Protein AF-0000000065870510 (afdb_homodimer)

pLDDT: mean 97.38, std 1.99, range [88.94, 98.94]

Structure (mmCIF, N/CA/C/O backbone):
data_AF-0000000065870510-model_v1
#
loop_
_entity.id
_entity.type
_entity.pdbx_description
1 polymer 'D-aminoacyl-tRNA deacylase'
#
loop_
_atom_site.group_PDB
_atom_site.id
_atom_site.type_symbol
_atom_site.label_atom_id
_atom_site.label_alt_id
_atom_site.label_comp_id
_atom_site.label_asym_id
_atom_site.label_entity_id
_atom_site.label_seq_id
_atom_site.pdbx_PDB_ins_code
_atom_site.Cartn_x
_atom_site.Cartn_y
_atom_site.Cartn_z
_atom_site.occupancy
_atom_site.B_iso_or_equiv
_atom_site.auth_seq_id
_atom_site.auth_comp_id
_atom_site.auth_asym_id
_atom_site.auth_atom_id
_atom_site.pdbx_PDB_model_num
ATOM 1 N N . MET A 1 1 ? 7.91 -12.031 6.527 1 98.25 1 MET A N 1
ATOM 2 C CA . MET A 1 1 ? 7.598 -11.508 5.199 1 98.25 1 MET A CA 1
ATOM 3 C C . MET A 1 1 ? 6.297 -10.711 5.223 1 98.25 1 MET A C 1
ATOM 5 O O . MET A 1 1 ? 5.344 -11.086 5.906 1 98.25 1 MET A O 1
ATOM 9 N N . LYS A 1 2 ? 6.328 -9.492 4.598 1 98.5 2 LYS A N 1
ATOM 10 C CA . LYS A 1 2 ? 5.145 -8.641 4.555 1 98.5 2 LYS A CA 1
ATOM 11 C C . LYS A 1 2 ? 4.742 -8.328 3.115 1 98.5 2 LYS A C 1
ATOM 13 O O . LYS A 1 2 ? 5.598 -8.273 2.227 1 98.5 2 LYS A O 1
ATOM 18 N N . ALA A 1 3 ? 3.467 -8.125 2.93 1 98.81 3 ALA A N 1
ATOM 19 C CA . ALA A 1 3 ? 2.994 -7.715 1.61 1 98.81 3 ALA A CA 1
ATOM 20 C C . ALA A 1 3 ? 1.835 -6.727 1.726 1 98.81 3 ALA A C 1
ATOM 22 O O . ALA A 1 3 ? 1.06 -6.781 2.684 1 98.81 3 ALA A O 1
ATOM 23 N N . VAL A 1 4 ? 1.831 -5.805 0.916 1 98.88 4 VAL A N 1
ATOM 24 C CA . VAL A 1 4 ? 0.666 -4.977 0.627 1 98.88 4 VAL A CA 1
ATOM 25 C C . VAL A 1 4 ? -0.009 -5.461 -0.654 1 98.88 4 VAL A C 1
ATOM 27 O O . VAL A 1 4 ? 0.583 -5.398 -1.735 1 98.88 4 VAL A O 1
ATOM 30 N N . LEU A 1 5 ? -1.17 -5.992 -0.542 1 98.88 5 LEU A N 1
ATOM 31 C CA . LEU A 1 5 ? -1.953 -6.441 -1.688 1 98.88 5 LEU A CA 1
ATOM 32 C C . LEU A 1 5 ? -3.076 -5.457 -1.999 1 98.88 5 LEU A C 1
ATOM 34 O O . LEU A 1 5 ? -3.941 -5.211 -1.155 1 98.88 5 LEU A O 1
ATOM 38 N N . THR A 1 6 ? -3.051 -4.926 -3.188 1 98.69 6 THR A N 1
ATOM 39 C CA . THR A 1 6 ? -4.02 -3.908 -3.576 1 98.69 6 THR A CA 1
ATOM 40 C C . THR A 1 6 ? -4.793 -4.344 -4.816 1 98.69 6 THR A C 1
ATOM 42 O O . THR A 1 6 ? -4.195 -4.754 -5.816 1 98.69 6 THR A O 1
ATOM 45 N N . ARG A 1 7 ? -6.07 -4.309 -4.754 1 98.19 7 ARG A N 1
ATOM 46 C CA . ARG A 1 7 ? -6.906 -4.555 -5.926 1 98.19 7 ARG A CA 1
ATOM 47 C C . ARG A 1 7 ? -6.781 -3.42 -6.938 1 98.19 7 ARG A C 1
ATOM 49 O O . ARG A 1 7 ? -7.004 -2.256 -6.602 1 98.19 7 ARG A O 1
ATOM 56 N N . VAL A 1 8 ? -6.492 -3.793 -8.203 1 98.56 8 VAL A N 1
ATOM 57 C CA . VAL A 1 8 ? -6.258 -2.764 -9.211 1 98.56 8 VAL A CA 1
ATOM 58 C C . VAL A 1 8 ? -7.031 -3.102 -10.484 1 98.56 8 VAL A C 1
ATOM 60 O O . VAL A 1 8 ? -7.305 -4.273 -10.758 1 98.56 8 VAL A O 1
ATOM 63 N N . SER A 1 9 ? -7.383 -2.088 -11.203 1 98.12 9 SER A N 1
ATOM 64 C CA . SER A 1 9 ? -7.875 -2.297 -12.562 1 98.12 9 SER A CA 1
ATOM 65 C C . SER A 1 9 ? -6.734 -2.258 -13.578 1 98.12 9 SER A C 1
ATOM 67 O O . SER A 1 9 ? -6.863 -2.785 -14.68 1 98.12 9 SER A O 1
ATOM 69 N N . SER A 1 10 ? -5.707 -1.618 -13.227 1 98.69 10 SER A N 1
ATOM 70 C CA . SER A 1 10 ? -4.48 -1.598 -14.016 1 98.69 10 SER A CA 1
ATOM 71 C C . SER A 1 10 ? -3.275 -1.23 -13.156 1 98.69 10 SER A C 1
ATOM 73 O O . SER A 1 10 ? -3.416 -0.555 -12.141 1 98.69 10 SER A O 1
ATOM 75 N N . ALA A 1 11 ? -2.119 -1.688 -13.531 1 98.75 11 ALA A N 1
ATOM 76 C CA . ALA A 1 11 ? -0.847 -1.359 -12.891 1 98.75 11 ALA A CA 1
ATOM 77 C C . ALA A 1 11 ? 0.322 -1.589 -13.844 1 98.75 11 ALA A C 1
ATOM 79 O O . ALA A 1 11 ? 0.246 -2.438 -14.734 1 98.75 11 ALA A O 1
ATOM 80 N N . SER A 1 12 ? 1.348 -0.805 -13.68 1 98.81 12 SER A N 1
ATOM 81 C CA . SER A 1 12 ? 2.527 -0.965 -14.523 1 98.81 12 SER A CA 1
ATOM 82 C C . SER A 1 12 ? 3.793 -0.525 -13.789 1 98.81 12 SER A C 1
ATOM 84 O O . SER A 1 12 ? 3.73 0.279 -12.859 1 98.81 12 SER A O 1
ATOM 86 N N . VAL A 1 13 ? 4.871 -1.099 -14.172 1 98.75 13 VAL A N 1
ATOM 87 C CA . VAL A 1 13 ? 6.195 -0.739 -13.672 1 98.75 13 VAL A CA 1
ATOM 88 C C . VAL A 1 13 ? 7.051 -0.203 -14.82 1 98.75 13 VAL A C 1
ATOM 90 O O . VAL A 1 13 ? 7.168 -0.842 -15.867 1 98.75 13 VAL A O 1
ATOM 93 N N . THR A 1 14 ? 7.602 0.932 -14.602 1 98.62 14 THR A N 1
ATOM 94 C CA . THR A 1 14 ? 8.5 1.556 -15.57 1 98.62 14 THR A CA 1
ATOM 95 C C . THR A 1 14 ? 9.898 1.702 -14.992 1 98.62 14 THR A C 1
ATOM 97 O O . THR A 1 14 ? 10.062 2.166 -13.859 1 98.62 14 THR A O 1
ATOM 100 N N . VAL A 1 15 ? 10.891 1.248 -15.672 1 97.44 15 VAL A N 1
ATOM 101 C CA . VAL A 1 15 ? 12.305 1.453 -15.359 1 97.44 15 VAL A CA 1
ATOM 102 C C . VAL A 1 15 ? 12.953 2.303 -16.453 1 97.44 15 VAL A C 1
ATOM 104 O O . VAL A 1 15 ? 12.992 1.905 -17.609 1 97.44 15 VAL A O 1
ATOM 107 N N . GLY A 1 16 ? 13.492 3.449 -15.961 1 94.75 16 GLY A N 1
ATOM 108 C CA . GLY A 1 16 ? 13.875 4.391 -17 1 94.75 16 GLY A CA 1
ATOM 109 C C . GLY A 1 16 ? 12.719 4.824 -17.875 1 94.75 16 GLY A C 1
ATOM 110 O O . GLY A 1 16 ? 11.742 5.398 -17.391 1 94.75 16 GLY A O 1
ATOM 111 N N . ASP A 1 17 ? 12.719 4.496 -19.188 1 93.88 17 ASP A N 1
ATOM 112 C CA . ASP A 1 17 ? 11.633 4.855 -20.078 1 93.88 17 ASP A CA 1
ATOM 113 C C . ASP A 1 17 ? 10.953 3.611 -20.641 1 93.88 17 ASP A C 1
ATOM 115 O O . ASP A 1 17 ? 10.203 3.695 -21.625 1 93.88 17 ASP A O 1
ATOM 119 N N . GLU A 1 18 ? 11.141 2.564 -19.938 1 97.38 18 GLU A N 1
ATOM 120 C CA . GLU A 1 18 ? 10.609 1.302 -20.438 1 97.38 18 GLU A CA 1
ATOM 121 C C . GLU A 1 18 ? 9.633 0.679 -19.453 1 97.38 18 GLU A C 1
ATOM 123 O O . GLU A 1 18 ? 9.945 0.548 -18.266 1 97.38 18 GLU A O 1
ATOM 128 N N . VAL A 1 19 ? 8.484 0.39 -19.969 1 98.12 19 VAL A N 1
ATOM 129 C CA . VAL A 1 19 ? 7.566 -0.412 -19.172 1 98.12 19 VAL A CA 1
ATOM 130 C C . VAL A 1 19 ? 8.055 -1.858 -19.125 1 98.12 19 VAL A C 1
ATOM 132 O O . VAL A 1 19 ? 8.125 -2.535 -20.141 1 98.12 19 VAL A O 1
ATOM 135 N N . VAL A 1 20 ? 8.367 -2.385 -17.938 1 98.31 20 VAL A N 1
ATOM 136 C CA . VAL A 1 20 ? 8.961 -3.711 -17.828 1 98.31 20 VAL A CA 1
ATOM 137 C C . VAL A 1 20 ? 7.914 -4.719 -17.375 1 98.31 20 VAL A C 1
ATOM 139 O O . VAL A 1 20 ? 8.125 -5.93 -17.469 1 98.31 20 VAL A O 1
ATOM 142 N N . GLY A 1 21 ? 6.82 -4.289 -16.891 1 98.44 21 GLY A N 1
ATOM 143 C CA . GLY A 1 21 ? 5.691 -5.102 -16.469 1 98.44 21 GLY A CA 1
ATOM 144 C C . GLY A 1 21 ? 4.398 -4.316 -16.359 1 98.44 21 GLY A C 1
ATOM 145 O O . GLY A 1 21 ? 4.406 -3.148 -15.969 1 98.44 21 GLY A O 1
ATOM 146 N N . SER A 1 22 ? 3.326 -4.914 -16.859 1 98.69 22 SER A N 1
ATOM 147 C CA . SER A 1 22 ? 2.039 -4.234 -16.781 1 98.69 22 SER A CA 1
ATOM 148 C C . SER A 1 22 ? 0.884 -5.227 -16.781 1 98.69 22 SER A C 1
ATOM 150 O O . SER A 1 22 ? 0.994 -6.309 -17.375 1 98.69 22 SER A O 1
ATOM 152 N N . ILE A 1 23 ? -0.103 -4.914 -16.078 1 98.62 23 ILE A N 1
ATOM 153 C CA . ILE A 1 23 ? -1.362 -5.645 -16.125 1 98.62 23 ILE A CA 1
ATOM 154 C C . ILE A 1 23 ? -2.516 -4.676 -16.375 1 98.62 23 ILE A C 1
ATOM 156 O O . ILE A 1 23 ? -2.5 -3.547 -15.875 1 98.62 23 ILE A O 1
ATOM 160 N N . ASP A 1 24 ? -3.391 -5.02 -17.234 1 97.56 24 ASP A N 1
ATOM 161 C CA . ASP A 1 24 ? -4.641 -4.34 -17.562 1 97.56 24 ASP A CA 1
ATOM 162 C C . ASP A 1 24 ? -5.832 -5.285 -17.422 1 97.56 24 ASP A C 1
ATOM 164 O O . ASP A 1 24 ? -5.977 -6.227 -18.203 1 97.56 24 ASP A O 1
ATOM 168 N N . CYS A 1 25 ? -6.617 -5.098 -16.422 1 95.81 25 CYS A N 1
ATOM 169 C CA . CYS A 1 25 ? -7.625 -6.078 -16.031 1 95.81 25 CYS A CA 1
ATOM 170 C C . CYS A 1 25 ? -8.883 -5.391 -15.516 1 95.81 25 CYS A C 1
ATOM 172 O O . CYS A 1 25 ? -9.336 -5.68 -14.406 1 95.81 25 CYS A O 1
ATOM 174 N N . PRO A 1 26 ? -9.531 -4.551 -16.328 1 91.5 26 PRO A N 1
ATOM 175 C CA . PRO A 1 26 ? -10.688 -3.791 -15.852 1 91.5 26 PRO A CA 1
ATOM 176 C C . PRO A 1 26 ? -11.883 -4.684 -15.516 1 91.5 26 PRO A C 1
ATOM 178 O O . PRO A 1 26 ? -12.719 -4.312 -14.688 1 91.5 26 PRO A O 1
ATOM 181 N N . GLU A 1 27 ? -11.984 -5.867 -16.094 1 89.25 27 GLU A N 1
ATOM 182 C CA . GLU A 1 27 ? -13.133 -6.738 -15.891 1 89.25 27 GLU A CA 1
ATOM 183 C C . GLU A 1 27 ? -12.969 -7.605 -14.648 1 89.25 27 GLU A C 1
ATOM 185 O O . GLU A 1 27 ? -13.852 -7.66 -13.797 1 89.25 27 GLU A O 1
ATOM 190 N N . THR A 1 28 ? -11.867 -8.25 -14.523 1 90.06 28 THR A N 1
ATOM 191 C CA . THR A 1 28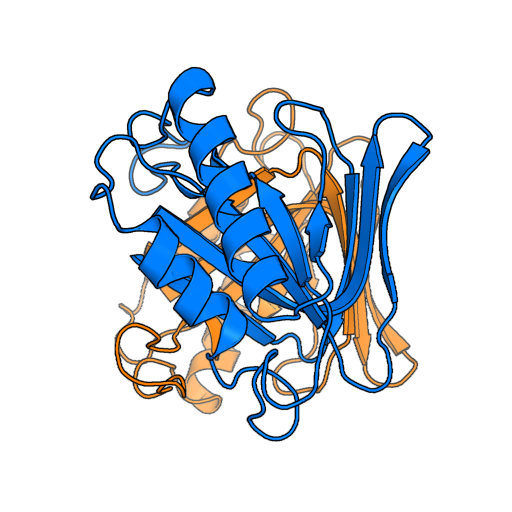 ? -11.617 -9.188 -13.43 1 90.06 28 THR A CA 1
ATOM 192 C C . THR A 1 28 ? -11.008 -8.477 -12.227 1 90.06 28 THR A C 1
ATOM 194 O O . THR A 1 28 ? -11.141 -8.938 -11.094 1 90.06 28 THR A O 1
ATOM 197 N N . GLY A 1 29 ? -10.375 -7.371 -12.523 1 95.69 29 GLY A N 1
ATOM 198 C CA . GLY A 1 29 ? -9.445 -6.844 -11.539 1 95.69 29 GLY A CA 1
ATOM 199 C C . GLY A 1 29 ? -8.133 -7.609 -11.484 1 95.69 29 GLY A C 1
ATOM 200 O O . GLY A 1 29 ? -7.996 -8.656 -12.117 1 95.69 29 GLY A O 1
ATOM 201 N N . GLY A 1 30 ? -7.176 -7.125 -10.859 1 98.25 30 GLY A N 1
ATOM 202 C CA . GLY A 1 30 ? -5.883 -7.73 -10.578 1 98.25 30 GLY A CA 1
ATOM 203 C C . GLY A 1 30 ? -5.281 -7.285 -9.258 1 98.25 30 GLY A C 1
ATOM 204 O O . GLY A 1 30 ? -5.938 -6.586 -8.484 1 98.25 30 GLY A O 1
ATOM 205 N N . LEU A 1 31 ? -4.156 -7.852 -9 1 98.81 31 LEU A N 1
ATOM 206 C CA . LEU A 1 31 ? -3.508 -7.473 -7.746 1 98.81 31 LEU A CA 1
ATOM 207 C C . LEU A 1 31 ? -2.137 -6.859 -8.008 1 98.81 31 LEU A C 1
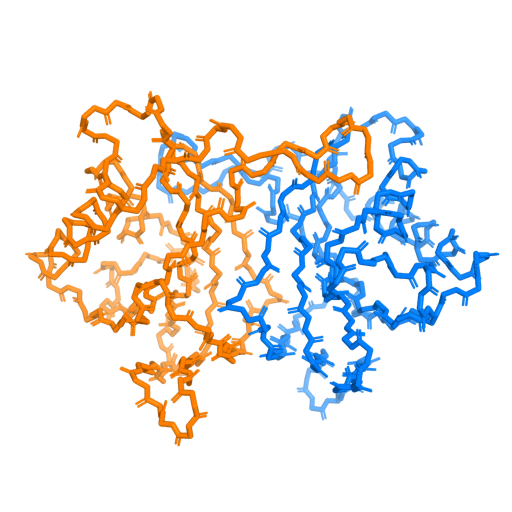ATOM 209 O O . LEU A 1 31 ? -1.358 -7.387 -8.812 1 98.81 31 LEU A O 1
ATOM 213 N N . LEU A 1 32 ? -1.944 -5.719 -7.527 1 98.88 32 LEU A N 1
ATOM 214 C CA . LEU A 1 32 ? -0.584 -5.246 -7.297 1 98.88 32 LEU A CA 1
ATOM 215 C C . LEU A 1 32 ? -0.06 -5.738 -5.949 1 98.88 32 LEU A C 1
ATOM 217 O O . LEU A 1 32 ? -0.62 -5.406 -4.902 1 98.88 32 LEU A O 1
ATOM 221 N N . ALA A 1 33 ? 0.946 -6.562 -5.973 1 98.94 33 ALA A N 1
ATOM 222 C CA . ALA A 1 33 ? 1.532 -7.141 -4.766 1 98.94 33 ALA A CA 1
ATOM 223 C C . ALA A 1 33 ? 2.92 -6.562 -4.5 1 98.94 33 ALA A C 1
ATOM 225 O O . ALA A 1 33 ? 3.879 -6.883 -5.211 1 98.94 33 ALA A O 1
ATOM 226 N N . LEU A 1 34 ? 3.031 -5.688 -3.568 1 98.81 34 LEU A N 1
ATOM 227 C CA . LEU A 1 34 ? 4.316 -5.27 -3.023 1 98.81 34 LEU A CA 1
ATOM 228 C C . LEU A 1 34 ? 4.77 -6.207 -1.909 1 98.81 34 LEU A C 1
ATOM 230 O O . LEU A 1 34 ? 4.07 -6.367 -0.906 1 98.81 34 LEU A O 1
ATOM 234 N N . VAL A 1 35 ? 5.891 -6.832 -2.041 1 98.81 35 VAL A N 1
ATOM 235 C CA . VAL A 1 35 ? 6.32 -7.852 -1.09 1 98.81 35 VAL A CA 1
ATOM 236 C C . VAL A 1 35 ? 7.676 -7.473 -0.502 1 98.81 35 VAL A C 1
ATOM 238 O O . VAL A 1 35 ? 8.609 -7.141 -1.239 1 98.81 35 VAL A O 1
ATOM 241 N N . GLY A 1 36 ? 7.742 -7.465 0.775 1 98.62 36 GLY A N 1
ATOM 242 C CA . GLY A 1 36 ? 8.992 -7.312 1.498 1 98.62 36 GLY A CA 1
ATOM 243 C C . GLY A 1 36 ? 9.469 -8.602 2.143 1 98.62 36 GLY A C 1
ATOM 244 O O . GLY A 1 36 ? 8.766 -9.188 2.969 1 98.62 36 GLY A O 1
ATOM 245 N N . VAL A 1 37 ? 10.672 -8.992 1.773 1 98.62 37 VAL A N 1
ATOM 246 C CA . VAL A 1 37 ? 11.273 -10.203 2.318 1 98.62 37 VAL A CA 1
ATOM 247 C C . VAL A 1 37 ? 12.07 -9.867 3.578 1 98.62 37 VAL A C 1
ATOM 249 O O . VAL A 1 37 ? 12.867 -8.93 3.582 1 98.62 37 VAL A O 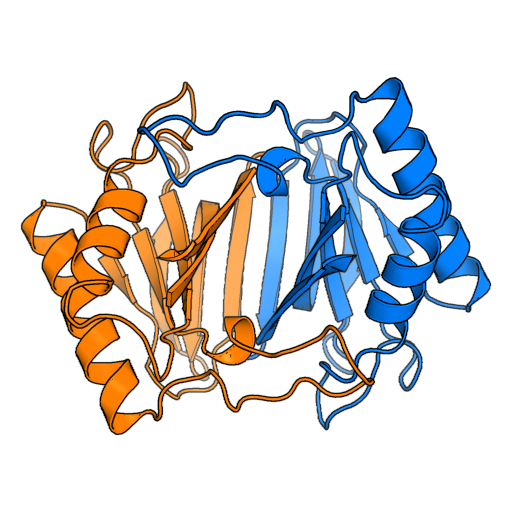1
ATOM 252 N N . GLY A 1 38 ? 11.836 -10.633 4.617 1 98.12 38 GLY A N 1
ATOM 253 C CA . GLY A 1 38 ? 12.492 -10.391 5.891 1 98.12 38 GLY A CA 1
ATOM 254 C C . GLY A 1 38 ? 13.75 -11.211 6.082 1 98.12 38 GLY A C 1
ATOM 255 O O . GLY A 1 38 ? 13.867 -12.312 5.547 1 98.12 38 GLY A O 1
ATOM 256 N N . ALA A 1 39 ? 14.641 -10.727 6.93 1 96.88 39 ALA A N 1
ATOM 257 C CA . ALA A 1 39 ? 15.891 -11.406 7.238 1 96.88 39 ALA A CA 1
ATOM 258 C C . ALA A 1 39 ? 15.648 -12.656 8.086 1 96.88 39 ALA A C 1
ATOM 260 O O . ALA A 1 39 ? 16.422 -13.617 8.023 1 96.88 39 ALA A O 1
ATOM 261 N N . ALA A 1 40 ? 14.586 -12.711 8.789 1 96.44 40 ALA A N 1
ATOM 262 C CA . ALA A 1 40 ? 14.312 -13.805 9.719 1 96.44 40 ALA A CA 1
ATOM 263 C C . ALA A 1 40 ? 13.117 -14.641 9.242 1 96.44 40 ALA A C 1
ATOM 265 O O . ALA A 1 40 ? 12.516 -15.375 10.031 1 96.44 40 ALA A O 1
ATOM 266 N N . ASP A 1 41 ? 12.781 -14.469 8.039 1 97.38 41 ASP A N 1
ATOM 267 C CA . ASP A 1 41 ? 11.656 -15.227 7.512 1 97.38 41 ASP A CA 1
ATOM 268 C C . ASP A 1 41 ? 11.914 -16.734 7.605 1 97.38 41 ASP A C 1
ATOM 270 O O . ASP A 1 41 ? 13.039 -17.188 7.398 1 97.38 41 ASP A O 1
ATOM 274 N N . GLU A 1 42 ? 10.836 -17.438 7.859 1 96.06 42 GLU A N 1
ATOM 275 C CA . GLU A 1 42 ? 10.93 -18.891 7.746 1 96.06 42 GLU A CA 1
ATOM 276 C C . GLU A 1 42 ? 11.172 -19.328 6.301 1 96.06 42 GLU A C 1
ATOM 278 O O . GLU A 1 42 ? 10.727 -18.656 5.367 1 96.06 42 GLU A O 1
ATOM 283 N N . PRO A 1 43 ? 11.852 -20.484 6.164 1 94.25 43 PRO A N 1
ATOM 284 C CA . PRO A 1 43 ? 12.195 -20.922 4.809 1 94.25 43 PRO A CA 1
ATOM 285 C C . PRO A 1 43 ? 10.977 -21.125 3.92 1 94.25 43 PRO A C 1
ATOM 287 O O . PRO A 1 43 ? 11.07 -20.984 2.695 1 94.25 43 PRO A O 1
ATOM 290 N N . ASP A 1 44 ? 9.852 -21.422 4.547 1 96.19 44 ASP A N 1
ATOM 291 C CA . ASP A 1 44 ? 8.68 -21.719 3.729 1 96.19 44 ASP A CA 1
ATOM 292 C C . ASP A 1 44 ? 7.719 -20.531 3.703 1 96.19 44 ASP A C 1
ATOM 294 O O . ASP A 1 44 ? 6.59 -20.656 3.225 1 96.19 44 ASP A O 1
ATOM 298 N N . ALA A 1 45 ? 8.094 -19.359 4.195 1 97.5 45 ALA A N 1
ATOM 299 C CA . ALA A 1 45 ? 7.246 -18.172 4.215 1 97.5 45 ALA A CA 1
ATOM 300 C C . ALA A 1 45 ? 6.758 -17.828 2.811 1 97.5 45 ALA A C 1
ATOM 302 O O . ALA A 1 45 ? 5.625 -17.375 2.635 1 97.5 45 ALA A O 1
ATOM 303 N N . TRP A 1 46 ? 7.633 -18.078 1.813 1 98.06 46 TRP A N 1
ATOM 304 C CA . TRP A 1 46 ? 7.281 -17.719 0.442 1 98.06 46 TRP A CA 1
ATOM 305 C C . TRP A 1 46 ? 6.105 -18.562 -0.054 1 98.06 46 TRP A C 1
ATOM 307 O O . TRP A 1 46 ? 5.285 -18.078 -0.841 1 98.06 46 TRP A O 1
ATOM 317 N N . GLU A 1 47 ? 6.008 -19.75 0.39 1 98.25 47 GLU A N 1
ATOM 318 C CA . GLU A 1 47 ? 4.887 -20.594 -0.003 1 98.25 47 GLU A CA 1
ATOM 319 C C . GLU A 1 47 ? 3.566 -20.047 0.523 1 98.25 47 GLU A C 1
ATOM 321 O O . GLU A 1 47 ? 2.559 -20.047 -0.186 1 98.25 47 GLU A O 1
ATOM 326 N N . THR A 1 48 ? 3.646 -19.688 1.804 1 98.12 48 THR A N 1
ATOM 327 C CA . THR A 1 48 ? 2.467 -19.078 2.406 1 98.12 48 THR A CA 1
ATOM 328 C C . THR A 1 48 ? 2.07 -17.797 1.658 1 98.12 48 THR A C 1
ATOM 330 O O . THR A 1 48 ? 0.885 -17.562 1.426 1 98.12 48 THR A O 1
ATOM 333 N N . MET A 1 49 ? 3.041 -16.984 1.287 1 98.62 49 MET A N 1
ATOM 334 C CA . MET A 1 49 ? 2.766 -15.742 0.556 1 98.62 49 MET A CA 1
ATOM 335 C C . MET A 1 49 ? 2.111 -16.047 -0.789 1 98.62 49 MET A C 1
ATOM 337 O O . MET A 1 49 ? 1.154 -15.375 -1.18 1 98.62 49 MET A O 1
ATOM 341 N N . VAL A 1 50 ? 2.625 -17.078 -1.47 1 98.81 50 VAL A N 1
ATOM 342 C CA . VAL A 1 50 ? 2.031 -17.5 -2.734 1 98.81 50 VAL A CA 1
ATOM 343 C C . VAL A 1 50 ? 0.56 -17.844 -2.523 1 98.81 50 VAL A C 1
ATOM 345 O O . VAL A 1 50 ? -0.305 -17.406 -3.281 1 98.81 50 VAL A O 1
ATOM 348 N N . ARG A 1 51 ? 0.325 -18.625 -1.501 1 98.62 51 ARG A N 1
ATOM 349 C CA . ARG A 1 51 ? -1.044 -19.031 -1.203 1 98.62 51 ARG A CA 1
ATOM 350 C C . ARG A 1 51 ? -1.923 -17.812 -0.911 1 98.62 51 ARG A C 1
ATOM 352 O O . ARG A 1 51 ? -3.053 -17.734 -1.396 1 98.62 51 ARG A O 1
ATOM 359 N N . LYS A 1 52 ? -1.466 -16.922 -0.135 1 98.69 52 LYS A N 1
ATOM 360 C CA . LYS A 1 52 ? -2.242 -15.75 0.236 1 98.69 52 LYS A CA 1
ATOM 361 C C . LYS A 1 52 ? -2.555 -14.891 -0.986 1 98.69 52 LYS A C 1
ATOM 363 O O . LYS A 1 52 ? -3.701 -14.484 -1.187 1 98.69 52 LYS A O 1
ATOM 368 N N . ILE A 1 53 ? -1.548 -14.633 -1.825 1 98.81 53 ILE A N 1
ATOM 369 C CA . ILE A 1 53 ? -1.765 -13.836 -3.027 1 98.81 53 ILE A CA 1
ATOM 370 C C . ILE A 1 53 ? -2.795 -14.523 -3.922 1 98.81 53 ILE A C 1
ATOM 372 O O . ILE A 1 53 ? -3.691 -13.867 -4.461 1 98.81 53 ILE A O 1
ATOM 376 N N . ALA A 1 54 ? -2.744 -15.781 -4.035 1 98.81 54 ALA A N 1
ATOM 377 C CA . ALA A 1 54 ? -3.551 -16.547 -4.984 1 98.81 54 ALA A CA 1
ATOM 378 C C . ALA A 1 54 ? -4.977 -16.734 -4.469 1 98.81 54 ALA A C 1
ATOM 380 O O . ALA A 1 54 ? -5.93 -16.734 -5.254 1 98.81 54 ALA A O 1
ATOM 381 N N . GLU A 1 55 ? -5.094 -16.844 -3.092 1 98.69 55 GLU A N 1
ATOM 382 C CA . GLU A 1 55 ? -6.328 -17.469 -2.621 1 98.69 55 GLU A CA 1
ATOM 383 C C . GLU A 1 55 ? -7.152 -16.484 -1.791 1 98.69 55 GLU A C 1
ATOM 385 O O . GLU A 1 55 ? -8.344 -16.719 -1.551 1 98.69 55 GLU A O 1
ATOM 390 N N . LEU A 1 56 ? -6.527 -15.445 -1.221 1 98.56 56 LEU A N 1
ATOM 391 C CA . LEU A 1 56 ? -7.336 -14.492 -0.468 1 98.56 56 LEU A CA 1
ATOM 392 C C . LEU A 1 56 ? -8.477 -13.953 -1.323 1 98.56 56 LEU A C 1
ATOM 394 O O . LEU A 1 56 ? -8.273 -13.602 -2.488 1 98.56 56 LEU A O 1
ATOM 398 N N . ARG A 1 57 ? -9.656 -13.891 -0.779 1 98.38 57 ARG A N 1
ATOM 399 C CA . ARG A 1 57 ? -10.852 -13.43 -1.48 1 98.38 57 ARG A CA 1
ATOM 400 C C . ARG A 1 57 ? -11.023 -11.922 -1.344 1 98.38 57 ARG A C 1
ATOM 402 O O . ARG A 1 57 ? -11.953 -11.453 -0.688 1 98.38 57 ARG A O 1
ATOM 409 N N . ILE A 1 58 ? -10.18 -11.242 -2.066 1 97.75 58 ILE A N 1
ATOM 410 C CA . ILE A 1 58 ? -10.117 -9.797 -1.858 1 97.75 58 ILE A CA 1
ATOM 411 C C . ILE A 1 58 ? -10.422 -9.078 -3.17 1 97.75 58 ILE A C 1
ATOM 413 O O . ILE A 1 58 ? -10.305 -7.852 -3.25 1 97.75 58 ILE A O 1
ATOM 417 N N . LEU A 1 59 ? -10.812 -9.781 -4.238 1 97.69 59 LEU A N 1
ATOM 418 C CA . LEU A 1 59 ? -11.305 -9.164 -5.465 1 97.69 59 LEU A CA 1
ATOM 419 C C . LEU A 1 59 ? -12.82 -8.984 -5.414 1 97.69 59 LEU A C 1
ATOM 421 O O . LEU A 1 59 ? -13.438 -9.234 -4.379 1 97.69 59 LEU A O 1
ATOM 425 N N . ASP A 1 60 ? -13.359 -8.359 -6.453 1 94.88 60 ASP A N 1
ATOM 426 C CA . ASP A 1 60 ? -14.797 -8.086 -6.5 1 94.88 60 ASP A CA 1
ATOM 427 C C . ASP A 1 60 ? -15.602 -9.352 -6.223 1 94.88 60 ASP A C 1
ATOM 429 O O . ASP A 1 60 ? -15.25 -10.43 -6.695 1 94.88 60 ASP A O 1
ATOM 433 N N . ASN A 1 61 ? -16.688 -9.219 -5.488 1 94.81 61 ASN A N 1
ATOM 434 C CA . ASN A 1 61 ? -17.609 -10.297 -5.137 1 94.81 61 ASN A CA 1
ATOM 435 C C . ASN A 1 61 ? -16.906 -11.398 -4.344 1 94.81 61 ASN A C 1
ATOM 437 O O . ASN A 1 61 ? -17.203 -12.578 -4.516 1 94.81 61 ASN A O 1
ATOM 441 N N . GLU A 1 62 ? -15.914 -11.023 -3.566 1 95.88 62 GLU A N 1
ATOM 442 C CA . GLU A 1 62 ? -15.188 -11.914 -2.672 1 95.88 62 GLU A CA 1
ATOM 443 C C . GLU A 1 62 ? -14.555 -13.07 -3.443 1 95.88 62 GLU A C 1
ATOM 445 O O . GLU A 1 62 ? -14.664 -14.234 -3.035 1 95.88 62 GLU A O 1
ATOM 450 N N . LYS A 1 63 ? -14.047 -12.781 -4.598 1 97.75 63 LYS A N 1
ATOM 451 C CA . LYS A 1 63 ? -13.305 -13.758 -5.387 1 97.75 63 LYS A CA 1
ATOM 452 C C . LYS A 1 63 ? -11.805 -13.586 -5.203 1 97.75 63 LYS A C 1
ATOM 454 O O . LYS A 1 63 ? -11.336 -12.5 -4.84 1 97.75 63 LYS A O 1
ATOM 459 N N . SER A 1 64 ? -11.078 -14.68 -5.418 1 98.44 64 SER A N 1
ATOM 460 C CA . SER A 1 64 ? -9.625 -14.656 -5.359 1 98.44 64 SER A CA 1
ATOM 461 C C . SER A 1 64 ? -9.016 -14.578 -6.758 1 98.44 64 SER A C 1
ATOM 463 O O . SER A 1 64 ? -9.727 -14.711 -7.758 1 98.44 64 SER A O 1
ATOM 465 N N . VAL A 1 65 ? -7.781 -14.305 -6.793 1 98.56 65 VAL A N 1
ATOM 466 C CA . VAL A 1 65 ? -7.027 -14.328 -8.039 1 98.56 65 VAL A CA 1
ATOM 467 C C . VAL A 1 65 ? -7.238 -15.656 -8.75 1 98.56 65 VAL A C 1
ATOM 469 O O . VAL A 1 65 ? -7.539 -15.688 -9.945 1 98.56 65 VAL A O 1
ATOM 472 N N . SER A 1 66 ? -7.117 -16.734 -8.023 1 98.31 66 SER A N 1
ATOM 473 C CA . SER A 1 66 ? -7.25 -18.078 -8.594 1 98.31 66 SER A CA 1
ATOM 474 C C . SER A 1 66 ? -8.664 -18.312 -9.094 1 98.31 66 SER A C 1
ATOM 476 O O . SER A 1 66 ? -8.859 -19.016 -10.102 1 98.31 66 SER A O 1
ATOM 478 N N . ASP A 1 67 ? -9.695 -17.828 -8.375 1 97.75 67 ASP A N 1
ATOM 479 C CA . ASP A 1 67 ? -11.086 -18.031 -8.758 1 97.75 67 ASP A CA 1
ATOM 480 C C . ASP A 1 67 ? -11.367 -17.469 -10.148 1 97.75 67 ASP A C 1
ATOM 482 O O . ASP A 1 67 ? -12.148 -18.031 -10.914 1 97.75 67 ASP A O 1
ATOM 486 N N . VAL A 1 68 ? -10.758 -16.328 -10.516 1 97.25 68 VAL A N 1
ATOM 487 C CA . VAL A 1 68 ? -11.203 -15.617 -11.711 1 97.25 68 VAL A CA 1
ATOM 488 C C . VAL A 1 68 ? -10.055 -15.523 -12.711 1 97.25 68 VAL A C 1
ATOM 490 O O . VAL A 1 68 ? -10.219 -14.961 -13.797 1 97.25 68 VAL A O 1
ATOM 493 N N . GLY A 1 69 ? -8.914 -16.078 -12.367 1 96.88 69 GLY A N 1
ATOM 494 C CA . GLY A 1 69 ? -7.758 -16.016 -13.25 1 96.88 69 GLY A CA 1
ATOM 495 C C . GLY A 1 69 ? -7.211 -14.602 -13.406 1 96.88 69 GLY A C 1
ATOM 496 O O . GLY A 1 69 ? -6.887 -14.18 -14.516 1 96.88 69 GLY A O 1
ATOM 497 N N . ALA A 1 70 ? -7.27 -13.797 -12.352 1 98.31 70 ALA A N 1
ATOM 498 C CA . ALA A 1 70 ? -6.793 -12.422 -12.375 1 98.31 70 ALA A CA 1
ATOM 499 C C . ALA A 1 70 ? -5.27 -12.367 -12.43 1 98.31 70 ALA A C 1
ATOM 501 O O . ALA A 1 70 ? -4.59 -13.258 -11.906 1 98.31 70 ALA A O 1
ATOM 502 N N . PRO A 1 71 ? -4.742 -1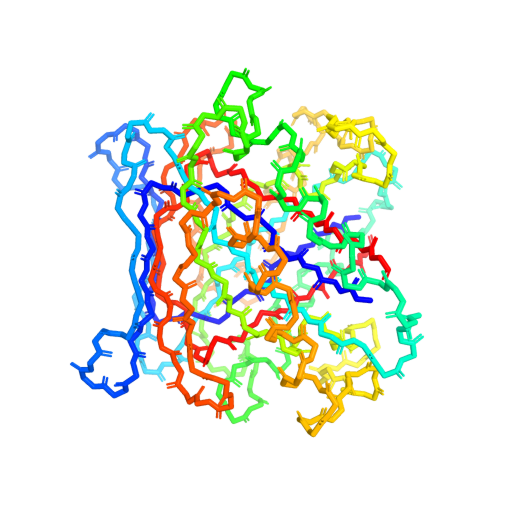1.367 -13.07 1 98.81 71 PRO A N 1
ATOM 503 C CA . PRO A 1 71 ? -3.285 -11.211 -13.125 1 98.81 71 PRO A CA 1
ATOM 504 C C . PRO A 1 71 ? -2.719 -10.539 -11.875 1 98.81 71 PRO A C 1
ATOM 506 O O . PRO A 1 71 ? -3.457 -9.898 -11.125 1 98.81 71 PRO A O 1
ATOM 509 N N . VAL A 1 72 ? -1.438 -10.766 -11.648 1 98.88 72 VAL A N 1
ATOM 510 C CA . VAL A 1 72 ? -0.728 -10.188 -10.516 1 98.88 72 VAL A CA 1
ATOM 511 C C . VAL A 1 72 ? 0.509 -9.438 -11.008 1 98.88 72 VAL A C 1
ATOM 513 O O . VAL A 1 72 ? 1.269 -9.961 -11.828 1 98.88 72 VAL A O 1
ATOM 516 N N . LEU A 1 73 ? 0.656 -8.211 -10.68 1 98.94 73 LEU A N 1
ATOM 517 C CA . LEU A 1 73 ? 1.936 -7.523 -10.789 1 98.94 73 LEU A CA 1
ATOM 518 C C . LEU A 1 73 ? 2.707 -7.598 -9.477 1 98.94 73 LEU A C 1
ATOM 520 O O . LEU A 1 73 ? 2.273 -7.043 -8.461 1 98.94 73 LEU A O 1
ATOM 524 N N . LEU A 1 74 ? 3.799 -8.312 -9.5 1 98.88 74 LEU A N 1
ATOM 525 C CA . LEU A 1 74 ? 4.613 -8.602 -8.32 1 98.88 74 LEU A CA 1
ATOM 526 C C . LEU A 1 74 ? 5.84 -7.703 -8.273 1 98.88 74 LEU A C 1
ATOM 528 O O . LEU A 1 74 ? 6.668 -7.723 -9.195 1 98.88 74 LEU A O 1
ATOM 532 N N . VAL A 1 75 ? 5.965 -6.93 -7.27 1 98.69 75 VAL A N 1
ATOM 533 C CA . VAL A 1 75 ? 7.066 -5.98 -7.133 1 98.69 75 VAL A CA 1
ATOM 534 C C . VAL A 1 75 ? 7.723 -6.148 -5.766 1 98.69 75 VAL A C 1
ATOM 536 O O . VAL A 1 75 ? 7.043 -6.145 -4.738 1 98.69 75 VAL A O 1
ATOM 539 N N . SER A 1 76 ? 9.055 -6.301 -5.719 1 98.12 76 SER A N 1
ATOM 540 C CA . SER A 1 76 ? 9.797 -6.332 -4.465 1 98.12 76 SER A CA 1
ATOM 541 C C . SER A 1 76 ? 9.773 -4.977 -3.77 1 98.12 76 SER A C 1
ATOM 543 O O . SER A 1 76 ? 9.961 -3.939 -4.41 1 98.12 76 SER A O 1
ATOM 545 N N . GLN A 1 77 ? 9.484 -5.023 -2.588 1 97.69 77 GLN A N 1
ATOM 546 C CA . GLN A 1 77 ? 9.438 -3.799 -1.794 1 97.69 77 GLN A CA 1
ATOM 547 C C . GLN A 1 77 ? 10.016 -4.027 -0.399 1 97.69 77 GLN A C 1
ATOM 549 O O . GLN A 1 77 ? 9.266 -4.215 0.563 1 97.69 77 GLN A O 1
ATOM 554 N N . PHE A 1 78 ? 11.273 -3.838 -0.205 1 97.56 78 PHE A N 1
ATOM 555 C CA . PHE A 1 78 ? 11.945 -4.129 1.056 1 97.56 78 PHE A CA 1
ATOM 556 C C . PHE A 1 78 ? 11.586 -3.088 2.111 1 97.56 78 PHE A C 1
ATOM 558 O O . PHE A 1 78 ? 11.648 -3.369 3.311 1 97.56 78 PHE A O 1
ATOM 565 N N . THR A 1 79 ? 11.086 -1.898 1.658 1 97.94 79 THR A N 1
ATOM 566 C CA . THR A 1 79 ? 10.797 -0.83 2.605 1 97.94 79 THR A CA 1
ATOM 567 C C . THR A 1 79 ? 9.625 -1.214 3.506 1 97.94 79 THR A C 1
ATOM 569 O O . THR A 1 79 ? 9.414 -0.608 4.559 1 97.94 79 THR A O 1
ATOM 572 N N . LEU A 1 80 ? 8.867 -2.227 3.111 1 98.5 80 LEU A N 1
ATOM 573 C CA . LEU A 1 80 ? 7.793 -2.715 3.967 1 98.5 80 LEU A CA 1
ATOM 574 C C . LEU A 1 80 ? 8.352 -3.283 5.27 1 98.5 80 LEU A C 1
ATOM 576 O O . LEU A 1 80 ? 7.625 -3.408 6.258 1 98.5 80 LEU A O 1
ATOM 580 N N . MET A 1 81 ? 9.625 -3.633 5.285 1 98.12 81 MET A N 1
ATOM 581 C CA . MET A 1 81 ? 10.266 -4.203 6.465 1 98.12 81 MET A CA 1
ATOM 582 C C . MET A 1 81 ? 10.844 -3.107 7.352 1 98.12 81 MET A C 1
ATOM 584 O O . MET A 1 81 ? 11.445 -3.395 8.391 1 98.12 81 MET A O 1
ATOM 588 N N . GLY A 1 82 ? 10.648 -1.862 6.965 1 97.62 82 GLY A N 1
ATOM 589 C CA . GLY A 1 82 ? 11.148 -0.752 7.758 1 97.62 82 GLY A CA 1
ATOM 590 C C . GLY A 1 82 ? 10.453 -0.612 9.102 1 97.62 82 GLY A C 1
ATOM 591 O O . GLY A 1 82 ? 9.227 -0.666 9.172 1 97.62 82 GLY A O 1
ATOM 592 N N . LYS A 1 83 ? 11.289 -0.461 10.156 1 96.56 83 LYS A N 1
ATOM 593 C CA . LYS A 1 83 ? 10.734 -0.148 11.469 1 96.56 83 LYS A CA 1
ATOM 594 C C . LYS A 1 83 ? 10.43 1.343 11.594 1 96.56 83 LYS A C 1
ATOM 596 O O . LYS A 1 83 ? 11.336 2.176 11.492 1 96.56 83 LYS A O 1
ATOM 601 N N . THR A 1 84 ? 9.18 1.647 11.828 1 95.88 84 THR A N 1
ATOM 602 C CA . THR A 1 84 ? 8.781 3.049 11.805 1 95.88 84 THR A CA 1
ATOM 603 C C . THR A 1 84 ? 8.312 3.5 13.18 1 95.88 84 THR A C 1
ATOM 605 O O . THR A 1 84 ? 7.934 4.66 13.367 1 95.88 84 THR A O 1
ATOM 608 N N . ALA A 1 85 ? 8.328 2.568 14.125 1 93.12 85 ALA A N 1
ATOM 609 C CA . ALA A 1 85 ? 7.758 2.879 15.438 1 93.12 85 ALA A CA 1
ATOM 610 C C . ALA A 1 85 ? 8.602 3.916 16.172 1 93.12 85 ALA A C 1
ATOM 612 O O . ALA A 1 85 ? 8.062 4.797 16.844 1 93.12 85 ALA A O 1
ATOM 613 N N . ARG A 1 86 ? 9.867 3.789 16.031 1 92 86 ARG A N 1
ATOM 614 C CA . ARG A 1 86 ? 10.766 4.672 16.75 1 92 86 ARG A CA 1
ATOM 615 C C . ARG A 1 86 ? 11.523 5.594 15.805 1 92 86 ARG A C 1
ATOM 617 O O . ARG A 1 86 ? 11.922 5.176 14.719 1 92 86 ARG A O 1
ATOM 624 N N . GLY A 1 87 ? 11.57 6.883 16.125 1 92.62 87 GLY A N 1
ATOM 625 C CA . GLY A 1 87 ? 12.367 7.832 15.352 1 92.62 87 GLY A CA 1
ATOM 626 C C . GLY A 1 87 ? 11.688 8.281 14.07 1 92.62 87 GLY A C 1
ATOM 627 O O . GLY A 1 87 ? 10.5 8.031 13.875 1 92.62 87 GLY A O 1
ATOM 628 N N . ARG A 1 88 ? 12.391 9.078 13.266 1 96.25 88 ARG A N 1
ATOM 629 C CA . ARG A 1 88 ? 11.844 9.664 12.047 1 96.25 88 ARG A CA 1
ATOM 630 C C . ARG A 1 88 ? 12.383 8.961 10.805 1 96.25 88 ARG A C 1
ATOM 632 O O . ARG A 1 88 ? 11.891 9.18 9.695 1 96.25 88 ARG A O 1
ATOM 639 N N . ARG A 1 89 ? 13.406 8.188 11.023 1 96.69 89 ARG A N 1
ATOM 640 C CA . ARG A 1 89 ? 13.961 7.395 9.93 1 96.69 89 ARG A CA 1
ATOM 641 C C . ARG A 1 89 ? 13.648 5.914 10.109 1 96.69 89 ARG A C 1
ATOM 643 O O . ARG A 1 89 ? 13.914 5.34 11.164 1 96.69 89 ARG A O 1
ATOM 650 N N . PRO A 1 90 ? 13.117 5.309 9.102 1 96.75 90 PRO A N 1
ATOM 651 C CA . PRO A 1 90 ? 12.93 3.859 9.219 1 96.75 90 PRO A CA 1
ATOM 652 C C . PRO A 1 90 ? 14.258 3.105 9.352 1 96.75 90 PRO A C 1
ATOM 654 O O . PRO A 1 90 ? 15.266 3.527 8.781 1 96.75 90 PRO A O 1
ATOM 657 N N . SER A 1 91 ? 14.266 2.078 10.125 1 96.81 91 SER A N 1
ATOM 658 C CA . SER A 1 91 ? 15.398 1.153 10.156 1 96.81 91 SER A CA 1
ATOM 659 C C . SER A 1 91 ? 15.133 -0.074 9.297 1 96.81 91 SER A C 1
ATOM 661 O O . SER A 1 91 ? 14.008 -0.59 9.266 1 96.81 91 SER A O 1
ATOM 663 N N . TRP A 1 92 ? 16.156 -0.586 8.633 1 96.12 92 TRP A N 1
ATOM 664 C CA . TRP A 1 92 ? 15.984 -1.62 7.613 1 96.12 92 TRP A CA 1
ATOM 665 C C . TRP A 1 92 ? 16.578 -2.947 8.086 1 96.12 92 TRP A C 1
ATOM 667 O O . TRP A 1 92 ? 16.781 -3.861 7.285 1 96.12 92 TRP A O 1
ATOM 677 N N . SER A 1 93 ? 16.828 -3.076 9.328 1 96.19 93 SER A N 1
ATOM 678 C CA . SER A 1 93 ? 17.5 -4.246 9.883 1 96.19 93 SER A CA 1
ATOM 679 C C . SER A 1 93 ? 16.672 -5.508 9.68 1 96.19 93 SER A C 1
ATOM 681 O O . SER A 1 93 ? 17.219 -6.613 9.641 1 96.19 93 SER A O 1
ATOM 683 N N . ASP A 1 94 ? 15.43 -5.383 9.562 1 97.31 94 ASP A N 1
ATOM 684 C CA . ASP A 1 94 ? 14.547 -6.543 9.43 1 97.31 94 ASP A CA 1
ATOM 685 C C . ASP A 1 94 ? 14.469 -7.008 7.98 1 97.31 94 ASP A C 1
ATOM 687 O O . ASP A 1 94 ? 13.969 -8.102 7.699 1 97.31 94 ASP A O 1
ATOM 691 N N . ALA A 1 95 ? 14.938 -6.234 7.051 1 97.81 95 ALA A N 1
ATOM 692 C CA . ALA A 1 95 ? 14.867 -6.566 5.629 1 97.81 95 ALA A CA 1
ATOM 693 C C . ALA A 1 95 ? 15.984 -7.531 5.234 1 97.81 95 ALA A C 1
ATOM 695 O O . ALA A 1 95 ? 17.125 -7.379 5.676 1 97.81 95 ALA A O 1
ATOM 696 N N . ALA A 1 96 ? 15.688 -8.492 4.5 1 97.94 96 ALA A N 1
ATOM 697 C CA . ALA A 1 96 ? 16.703 -9.398 3.967 1 97.94 96 ALA A CA 1
ATOM 698 C C . ALA A 1 96 ? 17.594 -8.68 2.957 1 97.94 96 ALA A C 1
ATOM 700 O O . ALA A 1 96 ? 17.141 -7.801 2.225 1 97.94 96 ALA A O 1
ATOM 701 N N . ALA A 1 97 ? 18.875 -9.125 2.865 1 97.19 97 ALA A N 1
ATOM 702 C CA . ALA A 1 97 ? 19.781 -8.617 1.84 1 97.19 97 ALA A CA 1
ATOM 703 C C . ALA A 1 97 ? 19.328 -9.062 0.448 1 97.19 97 ALA A C 1
ATOM 705 O O . ALA A 1 97 ? 18.656 -10.086 0.303 1 97.19 97 ALA A O 1
ATOM 706 N N . GLY A 1 98 ? 19.766 -8.328 -0.593 1 96.88 98 GLY A N 1
ATOM 707 C CA . GLY A 1 98 ? 19.375 -8.602 -1.969 1 96.88 98 GLY A CA 1
ATOM 708 C C . GLY A 1 98 ? 19.656 -10.031 -2.395 1 96.88 98 GLY A C 1
ATOM 709 O O . GLY A 1 98 ? 18.844 -10.656 -3.08 1 96.88 98 GLY A O 1
ATOM 710 N N . GLY A 1 99 ? 20.844 -10.461 -1.951 1 97.19 99 GLY A N 1
ATOM 711 C CA . GLY A 1 99 ? 21.25 -11.812 -2.316 1 97.19 99 GLY A CA 1
ATOM 712 C C . GLY A 1 99 ? 20.281 -12.875 -1.811 1 97.19 99 GLY A C 1
ATOM 713 O O . GLY A 1 99 ? 20.172 -13.945 -2.402 1 97.19 99 GLY A O 1
ATOM 714 N N . ILE A 1 100 ? 19.578 -12.617 -0.76 1 97.06 100 ILE A N 1
ATOM 715 C CA . ILE A 1 100 ? 18.594 -13.523 -0.182 1 97.06 100 ILE A CA 1
ATOM 716 C C . ILE A 1 100 ? 17.219 -13.211 -0.736 1 97.06 100 ILE A C 1
ATOM 718 O O . ILE A 1 100 ? 16.469 -14.109 -1.124 1 97.06 100 ILE A O 1
ATOM 722 N N . ALA A 1 101 ? 16.906 -11.977 -0.815 1 98.12 101 ALA A N 1
ATOM 723 C CA . ALA A 1 101 ? 15.555 -11.523 -1.15 1 98.12 101 ALA A CA 1
ATOM 724 C C . ALA A 1 101 ? 15.227 -11.82 -2.609 1 98.12 101 ALA A C 1
ATOM 726 O O . ALA A 1 101 ? 14.102 -12.227 -2.926 1 98.12 101 ALA A O 1
ATOM 727 N N . GLU A 1 102 ? 16.156 -11.617 -3.523 1 98.06 102 GLU A N 1
ATOM 728 C CA . GLU A 1 102 ? 15.891 -11.766 -4.953 1 98.06 102 GLU A CA 1
ATOM 729 C C . GLU A 1 102 ? 15.477 -13.195 -5.293 1 98.06 102 GLU A C 1
ATOM 731 O O . GLU A 1 102 ? 14.477 -13.414 -5.977 1 98.06 102 GLU A O 1
ATOM 736 N N . PRO A 1 103 ? 16.234 -14.234 -4.777 1 98.12 103 PRO A N 1
ATOM 737 C CA . PRO A 1 103 ? 15.781 -15.602 -5.043 1 98.12 103 PRO A CA 1
ATOM 738 C C . PRO A 1 103 ? 14.398 -15.891 -4.465 1 98.12 103 PRO A C 1
ATOM 740 O O . PRO A 1 103 ? 13.625 -16.656 -5.051 1 98.12 103 PRO A O 1
ATOM 743 N N . VAL A 1 104 ? 14.094 -15.336 -3.346 1 98.5 104 VAL A N 1
ATOM 744 C CA . VAL A 1 104 ? 12.789 -15.547 -2.721 1 98.5 104 VAL A CA 1
ATOM 745 C C . VAL A 1 104 ? 11.695 -14.945 -3.6 1 98.5 104 VAL A C 1
ATOM 747 O O . VAL A 1 104 ? 10.656 -15.57 -3.816 1 98.5 104 VAL A O 1
ATOM 750 N N . MET A 1 105 ? 11.945 -13.812 -4.125 1 98.56 105 MET A N 1
ATOM 751 C CA . MET A 1 105 ? 10.984 -13.18 -5.027 1 98.56 105 MET A CA 1
ATOM 752 C C . MET A 1 105 ? 10.758 -14.047 -6.266 1 98.56 105 MET A C 1
ATOM 754 O O . MET A 1 105 ? 9.633 -14.172 -6.742 1 98.56 105 MET A O 1
ATOM 758 N N . ARG A 1 106 ? 11.781 -14.609 -6.77 1 98.44 106 ARG A N 1
ATOM 759 C CA . ARG A 1 106 ? 11.664 -15.5 -7.918 1 98.44 106 ARG A CA 1
ATOM 760 C C . ARG A 1 106 ? 10.812 -16.719 -7.586 1 98.44 106 ARG A C 1
ATOM 762 O O . ARG A 1 106 ? 10.008 -17.172 -8.406 1 98.44 106 ARG A O 1
ATOM 769 N N . ARG A 1 107 ? 11.047 -17.219 -6.418 1 98.56 107 ARG A N 1
ATOM 770 C CA . ARG A 1 107 ? 10.258 -18.375 -5.984 1 98.56 107 ARG A CA 1
ATOM 771 C C . ARG A 1 107 ? 8.773 -18.016 -5.898 1 98.56 107 ARG A C 1
ATOM 773 O O . ARG A 1 107 ? 7.918 -18.812 -6.289 1 98.56 107 ARG A O 1
ATOM 780 N N . ILE A 1 108 ? 8.5 -16.875 -5.387 1 98.81 108 ILE A N 1
ATOM 781 C CA . ILE A 1 108 ? 7.109 -16.438 -5.281 1 98.81 108 ILE A CA 1
ATOM 782 C C . ILE A 1 108 ? 6.496 -16.328 -6.676 1 98.81 108 ILE A C 1
ATOM 784 O O . ILE A 1 108 ? 5.398 -16.828 -6.918 1 98.81 108 ILE A O 1
ATOM 788 N N . ALA A 1 109 ? 7.211 -15.695 -7.59 1 98.88 109 ALA A N 1
ATOM 789 C CA . ALA A 1 109 ? 6.73 -15.562 -8.961 1 98.88 109 ALA A CA 1
ATOM 790 C C . ALA A 1 109 ? 6.488 -16.922 -9.594 1 98.88 109 ALA A C 1
ATOM 792 O O . ALA A 1 109 ? 5.441 -17.156 -10.203 1 98.88 109 ALA A O 1
ATOM 793 N N . THR A 1 110 ? 7.438 -17.797 -9.469 1 98.81 110 THR A N 1
ATOM 794 C CA . THR A 1 110 ? 7.336 -19.141 -10.031 1 98.81 110 THR A CA 1
ATOM 795 C C . THR A 1 110 ? 6.156 -19.891 -9.414 1 98.81 110 THR A C 1
ATOM 797 O O . THR A 1 110 ? 5.395 -20.547 -10.125 1 98.81 110 THR A O 1
ATOM 800 N N . GLY A 1 111 ? 6.07 -19.781 -8.07 1 98.81 111 GLY A N 1
ATOM 801 C CA . GLY A 1 111 ? 4.965 -20.422 -7.391 1 98.81 111 GLY A CA 1
ATOM 802 C C . GLY A 1 111 ? 3.605 -19.969 -7.891 1 98.81 111 GLY A C 1
ATOM 803 O O . GLY A 1 111 ? 2.689 -20.766 -8.047 1 98.81 111 GLY A O 1
ATOM 804 N N . LEU A 1 112 ? 3.445 -18.719 -8.102 1 98.88 112 LEU A N 1
ATOM 805 C CA . LEU A 1 112 ? 2.199 -18.188 -8.633 1 98.88 112 LEU A CA 1
ATOM 806 C C . LEU A 1 112 ? 1.951 -18.688 -10.055 1 98.88 112 LEU A C 1
ATOM 808 O O . LEU A 1 112 ? 0.836 -19.094 -10.383 1 98.88 112 LEU A O 1
ATOM 812 N N . ARG A 1 113 ? 2.986 -18.672 -10.906 1 98.81 113 ARG A N 1
ATOM 813 C CA . ARG A 1 113 ? 2.859 -19.125 -12.281 1 98.81 113 ARG A CA 1
ATOM 814 C C . ARG A 1 113 ? 2.498 -20.609 -12.336 1 98.81 113 ARG A C 1
ATOM 816 O O . ARG A 1 113 ? 1.742 -21.031 -13.211 1 98.81 113 ARG A O 1
ATOM 823 N N . GLU A 1 114 ? 3.061 -21.359 -11.453 1 98.56 114 GLU A N 1
ATOM 824 C CA . GLU A 1 114 ? 2.773 -22.781 -11.398 1 98.56 114 GLU A CA 1
ATOM 825 C C . GLU A 1 114 ? 1.304 -23.047 -11.078 1 98.56 114 GLU A C 1
ATOM 827 O O . GLU A 1 114 ? 0.774 -24.109 -11.375 1 98.56 114 GLU A O 1
ATOM 832 N N . ARG A 1 115 ? 0.679 -22.094 -10.5 1 98.25 115 ARG A N 1
ATOM 833 C CA . ARG A 1 115 ? -0.745 -22.203 -10.195 1 98.25 115 ARG A CA 1
ATOM 834 C C . ARG A 1 115 ? -1.592 -21.734 -11.375 1 98.25 115 ARG A C 1
ATOM 836 O O . ARG A 1 115 ? -2.82 -21.672 -11.281 1 98.25 115 ARG A O 1
ATOM 843 N N . GLY A 1 116 ? -0.94 -21.328 -12.453 1 98.38 116 GLY A N 1
ATOM 844 C CA . GLY A 1 116 ? -1.639 -20.875 -13.648 1 98.38 116 GLY A CA 1
ATOM 845 C C . GLY A 1 116 ? -1.923 -19.391 -13.641 1 98.38 116 GLY A C 1
ATOM 846 O O . GLY A 1 116 ? -2.691 -18.891 -14.469 1 98.38 116 GLY A O 1
ATOM 847 N N . ILE A 1 117 ? -1.361 -18.641 -12.766 1 98.56 117 ILE A N 1
ATOM 848 C CA . ILE A 1 117 ? -1.62 -17.219 -12.625 1 98.56 117 ILE A CA 1
ATOM 849 C C . ILE A 1 117 ? -0.678 -16.438 -13.539 1 98.56 117 ILE A C 1
ATOM 851 O O . ILE A 1 117 ? 0.518 -16.734 -13.609 1 98.56 117 ILE A O 1
ATOM 855 N N . HIS A 1 118 ? -1.228 -15.477 -14.336 1 98.69 118 HIS A N 1
ATOM 856 C CA . HIS A 1 118 ? -0.407 -14.539 -15.086 1 98.69 118 HIS A CA 1
ATOM 857 C C . HIS A 1 118 ? 0.302 -13.555 -14.156 1 98.69 118 HIS A C 1
ATOM 859 O O . HIS A 1 118 ? -0.35 -12.797 -13.43 1 98.69 118 HIS A O 1
ATOM 865 N N . VAL A 1 119 ? 1.646 -13.602 -14.203 1 98.88 119 VAL A N 1
ATOM 866 C CA . VAL A 1 119 ? 2.428 -12.766 -13.297 1 98.88 119 VAL A CA 1
ATOM 867 C C . VAL A 1 119 ? 3.336 -11.836 -14.094 1 98.88 119 VAL A C 1
ATOM 869 O O . VAL A 1 119 ? 4.086 -12.289 -14.969 1 98.88 119 VAL A O 1
ATOM 872 N N . GLU A 1 120 ? 3.168 -10.578 -13.938 1 98.81 120 GLU A N 1
ATOM 873 C CA . GLU A 1 120 ? 4.148 -9.578 -14.344 1 98.81 120 GLU A CA 1
ATOM 874 C C . GLU A 1 120 ? 5.004 -9.133 -13.164 1 98.81 120 GLU A C 1
ATOM 876 O O . GLU A 1 120 ? 4.578 -9.227 -12.008 1 98.81 120 GLU A O 1
ATOM 881 N N . GLU A 1 121 ? 6.215 -8.695 -13.461 1 98.5 121 GLU A N 1
ATOM 882 C CA . GLU A 1 121 ? 7.156 -8.375 -12.391 1 98.5 121 GLU A CA 1
ATOM 883 C C . GLU A 1 121 ? 7.836 -7.031 -12.648 1 98.5 121 GLU A C 1
ATOM 885 O O . GLU A 1 121 ? 7.84 -6.535 -13.773 1 98.5 121 GLU A O 1
ATOM 890 N N . GLY A 1 122 ? 8.258 -6.426 -11.609 1 96.69 122 GLY A N 1
ATOM 891 C CA . GLY A 1 122 ? 9.234 -5.352 -11.75 1 96.69 122 GLY A CA 1
ATOM 892 C C . GLY A 1 122 ? 10.641 -5.855 -12.008 1 96.69 122 GLY A C 1
ATOM 893 O O . GLY A 1 122 ? 10.828 -6.918 -12.602 1 96.69 122 GLY A O 1
ATOM 894 N N . ARG A 1 123 ? 11.57 -4.969 -11.742 1 95.75 123 ARG A N 1
ATOM 895 C CA . ARG A 1 123 ? 12.984 -5.332 -11.828 1 95.75 123 ARG A CA 1
ATOM 896 C C . ARG A 1 123 ? 13.664 -5.199 -10.477 1 95.75 123 ARG A C 1
ATOM 898 O O . ARG A 1 123 ? 13.836 -4.09 -9.961 1 95.75 123 ARG A O 1
ATOM 905 N N . PHE A 1 124 ? 14.156 -6.355 -9.945 1 96 124 PHE A N 1
ATOM 906 C CA . PHE A 1 124 ? 14.742 -6.391 -8.609 1 96 124 PHE A CA 1
ATOM 907 C C . PHE A 1 124 ? 15.938 -5.453 -8.516 1 96 124 PHE A C 1
ATOM 909 O O . PHE A 1 124 ? 16.828 -5.496 -9.359 1 96 124 PHE A O 1
ATOM 916 N N . GLY A 1 125 ? 15.82 -4.57 -7.523 1 91.81 125 GLY A N 1
ATOM 917 C CA . GLY A 1 125 ? 16.953 -3.709 -7.234 1 91.81 125 GLY A CA 1
ATOM 918 C C . GLY A 1 125 ? 16.984 -2.445 -8.07 1 91.81 125 GLY A C 1
ATOM 919 O O . GLY A 1 125 ? 17.797 -1.551 -7.836 1 91.81 125 GLY A O 1
ATOM 920 N N . ALA A 1 126 ? 16.078 -2.281 -9.023 1 93.69 126 ALA A N 1
ATOM 921 C CA . ALA A 1 126 ? 16.062 -1.121 -9.914 1 93.69 126 ALA A CA 1
ATOM 922 C C . ALA A 1 126 ? 15.18 -0.011 -9.344 1 93.69 126 ALA A C 1
ATOM 924 O O . ALA A 1 126 ? 14.242 -0.279 -8.594 1 93.69 126 ALA A O 1
ATOM 925 N N . MET A 1 127 ? 15.555 1.24 -9.719 1 94.56 127 MET A N 1
ATOM 926 C CA . MET A 1 127 ? 14.609 2.338 -9.5 1 94.56 127 MET A CA 1
ATOM 927 C C . MET A 1 127 ? 13.406 2.219 -10.43 1 94.56 127 MET A C 1
ATOM 929 O O . MET A 1 127 ? 13.562 2.174 -11.648 1 94.56 127 MET A O 1
ATOM 933 N N . MET A 1 128 ? 12.234 2.191 -9.82 1 97.31 128 MET A N 1
ATOM 934 C CA . MET A 1 128 ? 11.016 1.914 -10.578 1 97.31 128 MET A CA 1
ATOM 935 C C . MET A 1 128 ? 9.953 2.963 -10.289 1 97.31 128 MET A C 1
ATOM 937 O O . MET A 1 128 ? 9.867 3.479 -9.172 1 97.31 128 MET A O 1
ATOM 941 N N . LYS A 1 129 ? 9.211 3.271 -11.305 1 98 129 LYS A N 1
ATOM 942 C CA . LYS A 1 129 ? 7.914 3.932 -11.156 1 98 129 LYS A CA 1
ATOM 943 C C . LYS A 1 129 ? 6.77 2.93 -11.273 1 98 129 LYS A C 1
ATOM 945 O O . LYS A 1 129 ? 6.648 2.238 -12.289 1 98 129 LYS A O 1
ATOM 950 N N . VAL A 1 130 ? 6.004 2.807 -10.25 1 98.69 130 VAL A N 1
ATOM 951 C CA . VAL A 1 130 ? 4.867 1.892 -10.266 1 98.69 130 VAL A CA 1
ATOM 952 C C . VAL A 1 130 ? 3.564 2.686 -10.359 1 98.69 130 VAL A C 1
ATOM 954 O O . VAL A 1 130 ? 3.182 3.371 -9.406 1 98.69 130 VAL A O 1
ATOM 957 N N . ALA A 1 131 ? 2.928 2.625 -11.469 1 98.69 131 ALA A N 1
ATOM 958 C CA . ALA A 1 131 ? 1.631 3.268 -11.664 1 98.69 131 ALA A CA 1
ATOM 959 C C . ALA A 1 131 ? 0.491 2.273 -11.453 1 98.69 131 ALA A C 1
ATOM 961 O O . ALA A 1 131 ? 0.592 1.11 -11.852 1 98.69 131 ALA A O 1
ATOM 962 N N . SER A 1 132 ? -0.528 2.711 -10.805 1 98.62 132 SER A N 1
ATOM 963 C CA . SER A 1 132 ? -1.671 1.819 -10.641 1 98.62 132 SER A CA 1
ATOM 964 C C . SER A 1 132 ? -2.965 2.607 -10.453 1 98.62 132 SER A C 1
ATOM 966 O O . SER A 1 132 ? -2.932 3.801 -10.148 1 98.62 132 SER A O 1
ATOM 968 N N . VAL A 1 133 ? -4.039 1.998 -10.781 1 98.5 133 VAL A N 1
ATOM 969 C CA . VAL A 1 133 ? -5.375 2.455 -10.422 1 98.5 133 VAL A CA 1
ATOM 970 C C . VAL A 1 133 ? -6.016 1.466 -9.453 1 98.5 133 VAL A C 1
ATOM 972 O O . VAL A 1 133 ? -6.445 0.382 -9.852 1 98.5 133 VAL A O 1
ATOM 975 N N . ASN A 1 134 ? -6.082 1.866 -8.195 1 97.62 134 ASN A N 1
ATOM 976 C CA . ASN A 1 134 ? -6.637 1.045 -7.125 1 97.62 134 ASN A CA 1
ATOM 977 C C . ASN A 1 134 ? -8.156 1.19 -7.035 1 97.62 134 ASN A C 1
ATOM 979 O O . ASN A 1 134 ? -8.664 2.301 -6.883 1 97.62 134 ASN A O 1
ATOM 983 N N . GLU A 1 135 ? -8.852 0.111 -7.062 1 94.94 135 GLU A N 1
ATOM 984 C CA . GLU A 1 135 ? -10.312 0.103 -7.051 1 94.94 135 GLU A CA 1
ATOM 985 C C . GLU A 1 135 ? -10.852 -0.065 -5.637 1 94.94 135 GLU A C 1
ATOM 987 O O . GLU A 1 135 ? -10.461 -0.993 -4.922 1 94.94 135 GLU A O 1
ATOM 992 N N . GLY A 1 136 ? -11.773 0.887 -5.281 1 88.94 136 GLY A N 1
ATOM 993 C CA . GLY A 1 136 ? -12.328 0.848 -3.936 1 88.94 136 GLY A CA 1
ATOM 994 C C . GLY A 1 136 ? -12.039 2.104 -3.133 1 88.94 136 GLY A C 1
ATOM 995 O O . GLY A 1 136 ? -12.914 2.951 -2.957 1 88.94 136 GLY A O 1
ATOM 996 N N . PRO A 1 137 ? -10.75 2.242 -2.768 1 95.12 137 PRO A N 1
ATOM 997 C CA . PRO A 1 137 ? -9.648 1.284 -2.879 1 95.12 137 PRO A CA 1
ATOM 998 C C . PRO A 1 137 ? -9.789 0.113 -1.908 1 95.12 137 PRO A C 1
ATOM 1000 O O . PRO A 1 137 ? -10.555 0.191 -0.945 1 95.12 137 PRO A O 1
ATOM 1003 N N . PHE A 1 138 ? -9.195 -1.026 -2.24 1 97.75 138 PHE A N 1
ATOM 1004 C CA . PHE A 1 138 ? -9.148 -2.244 -1.439 1 97.75 138 PHE A CA 1
ATOM 1005 C C . PHE A 1 138 ? -7.715 -2.727 -1.274 1 97.75 138 PHE A C 1
ATOM 1007 O O . PHE A 1 138 ? -7.121 -3.262 -2.215 1 97.75 138 PHE A O 1
ATOM 1014 N N . THR A 1 139 ? -7.109 -2.541 -0.153 1 98.56 139 THR A N 1
ATOM 1015 C CA . THR A 1 139 ? -5.734 -2.906 0.176 1 98.56 139 THR A CA 1
ATOM 1016 C C . THR A 1 139 ? -5.688 -3.705 1.477 1 98.56 139 THR A C 1
ATOM 1018 O O . THR A 1 139 ? -6.242 -3.281 2.492 1 98.56 139 THR A O 1
ATOM 1021 N N . VAL A 1 140 ? -5.066 -4.832 1.488 1 98.69 140 VAL A N 1
ATOM 1022 C CA . VAL A 1 140 ? -4.891 -5.59 2.723 1 98.69 140 VAL A CA 1
ATOM 1023 C C . VAL A 1 140 ? -3.404 -5.793 3 1 98.69 140 VAL A C 1
ATOM 1025 O O . VAL A 1 140 ? -2.58 -5.723 2.084 1 98.69 140 VAL A O 1
ATOM 1028 N N . LEU A 1 141 ? -3.146 -5.977 4.238 1 98.69 141 LEU A N 1
ATOM 1029 C CA . LEU A 1 141 ? -1.806 -6.305 4.707 1 98.69 141 LEU A CA 1
ATOM 1030 C C . LEU A 1 141 ? -1.688 -7.793 5.023 1 98.69 141 LEU A C 1
ATOM 1032 O O . LEU A 1 141 ? -2.59 -8.375 5.629 1 98.69 141 LEU A O 1
ATOM 1036 N N . VAL A 1 142 ? -0.637 -8.367 4.539 1 98.38 142 VAL A N 1
ATOM 1037 C CA . VAL A 1 142 ? -0.364 -9.781 4.797 1 98.38 142 VAL A CA 1
ATOM 1038 C C . VAL A 1 142 ? 0.995 -9.93 5.477 1 98.38 142 VAL A C 1
ATOM 1040 O O . VAL A 1 142 ? 1.958 -9.25 5.105 1 98.38 142 VAL A O 1
ATOM 1043 N N . GLU A 1 143 ? 1.046 -10.734 6.457 1 96 143 GLU A N 1
ATOM 1044 C CA . GLU A 1 143 ? 2.299 -11.078 7.125 1 96 143 GLU A CA 1
ATOM 1045 C C . GLU A 1 143 ? 2.445 -12.586 7.285 1 96 143 GLU A C 1
ATOM 1047 O O . GLU A 1 143 ? 1.477 -13.273 7.605 1 96 143 GLU A O 1
ATOM 1052 N N . CYS A 1 144 ? 3.564 -13.055 6.867 1 92.44 144 CYS A 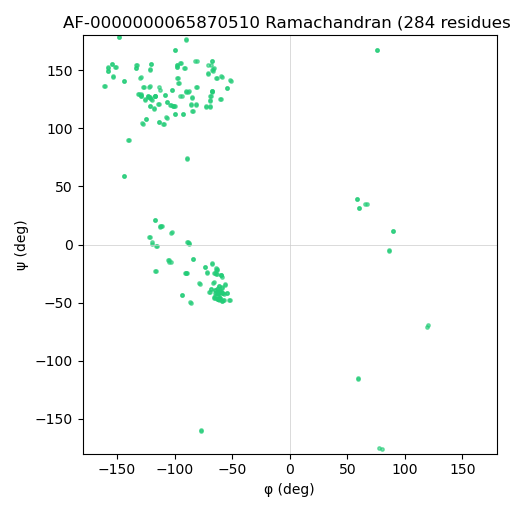N 1
ATOM 1053 C CA . CYS A 1 144 ? 3.857 -14.477 6.969 1 92.44 144 CYS A CA 1
ATOM 1054 C C . CYS A 1 144 ? 5.215 -14.711 7.621 1 92.44 144 CYS A C 1
ATOM 1056 O O . CYS A 1 144 ? 6.109 -13.867 7.516 1 92.44 144 CYS A O 1
ATOM 1058 N N . MET B 1 1 ? -4.449 1.631 14.883 1 98.25 1 MET B N 1
ATOM 1059 C CA . MET B 1 1 ? -4.52 2.344 13.617 1 98.25 1 MET B CA 1
ATOM 1060 C C . MET B 1 1 ? -3.352 1.962 12.711 1 98.25 1 MET B C 1
ATOM 1062 O O . MET B 1 1 ? -2.227 1.794 13.18 1 98.25 1 MET B O 1
ATOM 1066 N N . LYS B 1 2 ? -3.666 1.65 11.406 1 98.56 2 LYS B N 1
ATOM 1067 C CA . LYS B 1 2 ? -2.631 1.279 10.453 1 98.56 2 LYS B CA 1
ATOM 1068 C C . LYS B 1 2 ? -2.627 2.225 9.25 1 98.56 2 LYS B C 1
ATOM 1070 O O . LYS B 1 2 ? -3.67 2.766 8.875 1 98.56 2 LYS B O 1
ATOM 1075 N N . ALA B 1 3 ? -1.458 2.383 8.664 1 98.81 3 ALA B N 1
ATOM 1076 C CA . ALA B 1 3 ? -1.364 3.184 7.449 1 98.81 3 ALA B CA 1
ATOM 1077 C C . ALA B 1 3 ? -0.335 2.6 6.484 1 98.81 3 ALA B C 1
ATOM 1079 O O . ALA B 1 3 ? 0.649 1.991 6.914 1 98.81 3 ALA B O 1
ATOM 1080 N N . VAL B 1 4 ? -0.644 2.633 5.297 1 98.88 4 VAL B N 1
ATOM 1081 C CA . VAL B 1 4 ? 0.312 2.457 4.211 1 98.88 4 VAL B CA 1
ATOM 1082 C C . VAL B 1 4 ? 0.709 3.818 3.645 1 98.88 4 VAL B C 1
ATOM 1084 O O . VAL B 1 4 ? -0.127 4.531 3.086 1 98.88 4 VAL B O 1
ATOM 1087 N N . LEU B 1 5 ? 1.925 4.211 3.84 1 98.88 5 LEU B N 1
ATOM 1088 C CA . LEU B 1 5 ? 2.453 5.461 3.305 1 98.88 5 LEU B CA 1
ATOM 1089 C C . LEU B 1 5 ? 3.344 5.203 2.096 1 98.88 5 LEU B C 1
ATOM 1091 O O . LEU B 1 5 ? 4.352 4.496 2.201 1 98.88 5 LEU B O 1
ATOM 1095 N N . THR B 1 6 ? 2.967 5.762 0.985 1 98.69 6 THR B N 1
ATOM 1096 C CA . THR B 1 6 ? 3.684 5.523 -0.263 1 98.69 6 THR B CA 1
ATOM 1097 C C . THR B 1 6 ? 4.184 6.836 -0.859 1 98.69 6 THR B C 1
ATOM 1099 O O . THR B 1 6 ? 3.42 7.793 -0.995 1 98.69 6 THR B O 1
ATOM 1102 N N . ARG B 1 7 ? 5.441 6.906 -1.146 1 98.19 7 ARG B N 1
ATOM 1103 C CA . ARG B 1 7 ? 5.996 8.055 -1.86 1 98.19 7 ARG B CA 1
ATOM 1104 C C . ARG B 1 7 ? 5.5 8.086 -3.303 1 98.19 7 ARG B C 1
ATOM 1106 O O . ARG B 1 7 ? 5.664 7.121 -4.047 1 98.19 7 ARG B O 1
ATOM 1113 N N . VAL B 1 8 ? 4.953 9.25 -3.713 1 98.56 8 VAL B N 1
ATOM 1114 C CA . VAL B 1 8 ? 4.367 9.336 -5.047 1 98.56 8 VAL B CA 1
ATOM 1115 C C . VAL B 1 8 ? 4.84 10.617 -5.734 1 98.56 8 VAL B C 1
ATOM 1117 O O . VAL B 1 8 ? 5.168 11.602 -5.07 1 98.56 8 VAL B O 1
ATOM 1120 N N . SER B 1 9 ? 4.898 10.57 -7.02 1 98.12 9 SER B N 1
ATOM 1121 C CA . SER B 1 9 ? 5.07 11.789 -7.793 1 98.12 9 SER B CA 1
ATOM 1122 C C . SER B 1 9 ? 3.723 12.406 -8.156 1 98.12 9 SER B C 1
ATOM 1124 O O . SER B 1 9 ? 3.641 13.602 -8.453 1 98.12 9 SER B O 1
ATOM 1126 N N . SER B 1 10 ? 2.738 11.609 -8.188 1 98.69 10 SER B N 1
ATOM 1127 C CA . SER B 1 10 ? 1.363 12.062 -8.383 1 98.69 10 SER B CA 1
ATOM 1128 C C . SER B 1 10 ? 0.368 11.031 -7.852 1 98.69 10 SER B C 1
ATOM 1130 O O . SER B 1 10 ? 0.673 9.836 -7.789 1 98.69 10 SER B O 1
ATOM 1132 N N . ALA B 1 11 ? -0.783 11.477 -7.453 1 98.75 11 ALA B N 1
ATOM 1133 C CA . ALA B 1 11 ? -1.892 10.633 -7.012 1 98.75 11 ALA B CA 1
ATOM 1134 C C . ALA B 1 11 ? -3.221 11.367 -7.125 1 98.75 11 ALA B C 1
ATOM 1136 O O . ALA B 1 11 ? -3.268 12.602 -7.027 1 98.75 11 ALA B O 1
ATOM 1137 N N . SER B 1 12 ? -4.262 10.633 -7.367 1 98.81 12 SER B N 1
ATOM 1138 C CA . SER B 1 12 ? -5.582 11.242 -7.469 1 98.81 12 SER B CA 1
ATOM 1139 C C . SER B 1 12 ? -6.676 10.258 -7.059 1 98.81 12 SER B C 1
ATOM 1141 O O . SER B 1 12 ? -6.484 9.039 -7.129 1 98.81 12 SER B O 1
ATOM 1143 N N . VAL B 1 13 ? -7.738 10.797 -6.594 1 98.75 13 VAL B N 1
ATOM 1144 C CA . VAL B 1 13 ? -8.938 10.031 -6.25 1 98.75 13 VAL B CA 1
ATOM 1145 C C . VAL B 1 13 ? -10.102 10.461 -7.137 1 98.75 13 VAL B C 1
ATOM 1147 O O . VAL B 1 13 ? -10.391 11.656 -7.254 1 98.75 13 VAL B O 1
ATOM 1150 N N . THR B 1 14 ? -10.703 9.516 -7.73 1 98.62 14 THR B N 1
ATOM 1151 C CA . THR B 1 14 ? -11.875 9.75 -8.57 1 98.62 14 THR B CA 1
ATOM 1152 C C . THR B 1 14 ? -13.102 9.055 -7.996 1 98.62 14 THR B C 1
ATOM 1154 O O . THR B 1 14 ? -13.039 7.879 -7.629 1 98.62 14 THR B O 1
ATOM 1157 N N . VAL B 1 15 ? -14.172 9.742 -7.824 1 97.44 15 VAL B N 1
ATOM 1158 C CA . VAL B 1 15 ? -15.484 9.219 -7.461 1 97.44 15 VAL B CA 1
ATOM 1159 C C . VAL B 1 15 ? -16.469 9.43 -8.609 1 97.44 15 VAL B C 1
ATOM 1161 O O . VAL B 1 15 ? -16.734 10.57 -9 1 97.44 15 VAL B O 1
ATOM 1164 N N . GLY B 1 16 ? -17 8.273 -9.055 1 94.88 16 GLY B N 1
ATOM 1165 C CA . GLY B 1 16 ? -17.719 8.422 -10.305 1 94.88 16 GLY B CA 1
ATOM 1166 C C . GLY B 1 16 ? -16.859 8.945 -11.438 1 94.88 16 GLY B C 1
ATOM 1167 O O . GLY B 1 16 ? -15.859 8.32 -11.805 1 94.88 16 GLY B O 1
ATOM 1168 N N . ASP B 1 17 ? -17.141 10.133 -11.984 1 93.88 17 ASP B N 1
ATOM 1169 C CA . ASP B 1 17 ? -16.344 10.719 -13.062 1 93.88 17 ASP B CA 1
ATOM 1170 C C . ASP B 1 17 ? -15.688 12.016 -12.617 1 93.88 17 ASP B C 1
ATOM 1172 O O . ASP B 1 17 ? -15.203 12.789 -13.445 1 93.88 17 ASP B O 1
ATOM 1176 N N . GLU B 1 18 ? -15.586 12.133 -11.344 1 97.38 18 GLU B N 1
ATOM 1177 C CA . GLU B 1 18 ? -15.055 13.383 -10.812 1 97.38 18 GLU B CA 1
ATOM 1178 C C . GLU B 1 18 ? -13.805 13.133 -9.977 1 97.38 18 GLU B C 1
ATOM 1180 O O . GLU B 1 18 ? -13.805 12.281 -9.086 1 97.38 18 GLU B O 1
ATOM 1185 N N . VAL B 1 19 ? -12.789 13.836 -10.352 1 98.12 19 VAL B N 1
ATOM 1186 C CA . VAL B 1 19 ? -11.625 13.844 -9.477 1 98.12 19 VAL B CA 1
ATOM 1187 C C . VAL B 1 19 ? -11.914 14.672 -8.227 1 98.12 19 VAL B C 1
ATOM 1189 O O . VAL B 1 19 ? -12.141 15.883 -8.312 1 98.12 19 VAL B O 1
ATOM 1192 N N . VAL B 1 20 ? -11.859 14.078 -7.043 1 98.25 20 VAL B N 1
ATOM 1193 C CA . VAL B 1 20 ? -12.266 14.781 -5.828 1 98.25 20 VAL B CA 1
ATOM 1194 C C . VAL B 1 20 ? -11.023 15.195 -5.035 1 98.25 20 VAL B C 1
ATOM 1196 O O . VAL B 1 20 ? -11.117 16.016 -4.113 1 98.25 20 VAL B O 1
ATOM 1199 N N . GLY B 1 21 ? -9.906 14.664 -5.328 1 98.44 21 GLY B N 1
ATOM 1200 C CA . GLY B 1 21 ? -8.625 14.992 -4.73 1 98.44 21 GLY B CA 1
ATOM 1201 C C . GLY B 1 21 ? -7.441 14.562 -5.574 1 98.44 21 GLY B C 1
ATOM 1202 O O . GLY B 1 21 ? -7.484 13.508 -6.219 1 98.44 21 GLY B O 1
ATOM 1203 N N . SER B 1 22 ? -6.465 15.445 -5.68 1 98.69 22 SER B N 1
ATOM 1204 C CA . SER B 1 22 ? -5.281 15.094 -6.461 1 98.69 22 SER B CA 1
ATOM 1205 C C . SER B 1 22 ? -4.055 15.867 -5.988 1 98.69 22 SER B C 1
ATOM 1207 O O . SER B 1 22 ? -4.18 16.984 -5.492 1 98.69 22 SER B O 1
ATOM 1209 N N . ILE B 1 23 ? -2.969 15.242 -6.031 1 98.62 23 ILE B N 1
ATOM 1210 C CA . ILE B 1 23 ? -1.685 15.898 -5.809 1 98.62 23 ILE B CA 1
ATOM 1211 C C . ILE B 1 23 ? -0.744 15.594 -6.973 1 98.62 23 ILE B C 1
ATOM 1213 O O . ILE B 1 23 ? -0.769 14.492 -7.531 1 98.62 23 ILE B O 1
ATOM 1217 N N . ASP B 1 24 ? -0.069 16.578 -7.441 1 97.56 24 ASP B N 1
ATOM 1218 C CA . ASP B 1 24 ? 0.979 16.531 -8.461 1 97.56 24 ASP B CA 1
ATOM 1219 C C . ASP B 1 24 ? 2.27 17.172 -7.945 1 97.56 24 ASP B C 1
ATOM 1221 O O . ASP B 1 24 ? 2.326 18.375 -7.73 1 97.56 24 ASP B O 1
ATOM 1225 N N . CYS B 1 25 ? 3.244 16.375 -7.676 1 95.81 25 CYS B N 1
ATOM 1226 C CA . CYS B 1 25 ? 4.422 16.812 -6.941 1 95.81 25 CYS B CA 1
ATOM 1227 C C . CYS B 1 25 ? 5.68 16.125 -7.461 1 95.81 25 CYS B C 1
ATOM 1229 O O . CYS B 1 25 ? 6.426 15.523 -6.688 1 95.81 25 CYS B O 1
ATOM 1231 N N . PRO B 1 26 ? 6.004 16.281 -8.75 1 91.31 26 PRO B N 1
ATOM 1232 C CA . PRO B 1 26 ? 7.152 15.578 -9.328 1 91.31 26 PRO B CA 1
ATOM 1233 C C . PRO B 1 26 ? 8.484 16.031 -8.727 1 91.31 26 PRO B C 1
ATOM 1235 O O . PRO B 1 26 ? 9.453 15.258 -8.727 1 91.31 26 PRO B O 1
ATOM 1238 N N . GLU B 1 27 ? 8.578 17.234 -8.195 1 89.31 27 GLU B N 1
ATOM 1239 C CA . GLU B 1 27 ? 9.844 17.781 -7.695 1 89.31 27 GLU B CA 1
ATOM 1240 C C . GLU B 1 27 ? 10.078 17.359 -6.246 1 89.31 27 GLU B C 1
ATOM 1242 O O . GLU B 1 27 ? 11.156 16.859 -5.91 1 89.31 27 GLU B O 1
ATOM 1247 N N . THR B 1 28 ? 9.125 17.516 -5.398 1 90.31 28 THR B N 1
ATOM 1248 C CA . THR B 1 28 ? 9.258 17.266 -3.971 1 90.31 28 THR B CA 1
ATOM 1249 C C . THR B 1 28 ? 8.875 15.82 -3.645 1 90.31 28 THR B C 1
ATOM 1251 O O . THR B 1 28 ? 9.32 15.266 -2.639 1 90.31 28 THR B O 1
ATOM 1254 N N . GLY B 1 29 ? 8.062 15.266 -4.516 1 95.75 29 GLY B N 1
ATOM 1255 C CA . GLY B 1 29 ? 7.34 14.078 -4.102 1 95.75 29 GLY B CA 1
ATOM 1256 C C . GLY B 1 29 ? 6.188 14.375 -3.164 1 95.75 29 GLY B C 1
ATOM 1257 O O . GLY B 1 29 ? 6.035 15.508 -2.697 1 95.75 29 GLY B O 1
ATOM 1258 N N . GLY B 1 30 ? 5.355 13.484 -2.928 1 98.25 30 GLY B N 1
ATOM 1259 C CA . GLY B 1 30 ? 4.246 13.516 -1.989 1 98.25 30 GLY B CA 1
ATOM 1260 C C . GLY B 1 30 ? 3.936 12.156 -1.392 1 98.25 30 GLY B C 1
ATOM 1261 O O . GLY B 1 30 ? 4.676 11.188 -1.611 1 98.25 30 GLY B O 1
ATOM 1262 N N . LEU B 1 31 ? 2.975 12.188 -0.535 1 98.81 31 LEU B N 1
ATOM 1263 C CA . LEU B 1 31 ? 2.605 10.914 0.086 1 98.81 31 LEU B CA 1
ATOM 1264 C C . LEU B 1 31 ? 1.15 10.57 -0.205 1 98.81 31 LEU B C 1
ATOM 1266 O O . LEU B 1 31 ? 0.269 11.422 -0.087 1 98.81 31 LEU B O 1
ATOM 1270 N N . LEU B 1 32 ? 0.952 9.445 -0.737 1 98.88 32 LEU B N 1
ATOM 1271 C CA . LEU B 1 32 ? -0.357 8.812 -0.629 1 98.88 32 LEU B CA 1
ATOM 1272 C C . LEU B 1 32 ? -0.48 8.039 0.678 1 98.88 32 LEU B C 1
ATOM 1274 O O . LEU B 1 32 ? 0.273 7.094 0.917 1 98.88 32 LEU B O 1
ATOM 1278 N N . ALA B 1 33 ? -1.358 8.469 1.533 1 98.94 33 ALA B N 1
ATOM 1279 C CA . ALA B 1 33 ? -1.564 7.852 2.84 1 98.94 33 ALA B CA 1
ATOM 1280 C C . ALA B 1 33 ? -2.902 7.121 2.895 1 98.94 33 ALA B C 1
ATOM 1282 O O . ALA B 1 33 ? -3.961 7.75 2.941 1 98.94 33 ALA B O 1
ATOM 1283 N N . LEU B 1 34 ? -2.881 5.824 2.816 1 98.81 34 LEU B N 1
ATOM 1284 C CA . LEU B 1 34 ? -4.035 4.992 3.135 1 98.81 34 LEU B CA 1
ATOM 1285 C C . LEU B 1 34 ? -4.094 4.695 4.629 1 98.81 34 LEU B C 1
ATOM 1287 O O . LEU B 1 34 ? -3.16 4.113 5.188 1 98.81 34 LEU B O 1
ATOM 1291 N N . VAL B 1 35 ? -5.141 5.074 5.289 1 98.81 35 VAL B N 1
ATOM 1292 C CA . VAL B 1 35 ? -5.203 4.949 6.742 1 98.81 35 VAL B CA 1
ATOM 1293 C C . VAL B 1 35 ? -6.414 4.105 7.137 1 98.81 35 VAL B C 1
ATOM 1295 O O . VAL B 1 35 ? -7.527 4.352 6.668 1 98.81 35 VAL B O 1
ATOM 1298 N N . GLY B 1 36 ? -6.172 3.104 7.914 1 98.62 36 GLY B N 1
ATOM 1299 C CA . GLY B 1 36 ? -7.223 2.312 8.531 1 98.62 36 GLY B CA 1
ATOM 1300 C C . GLY B 1 36 ? -7.379 2.588 10.016 1 98.62 36 GLY B C 1
ATOM 1301 O O . GLY B 1 36 ? -6.434 2.41 10.789 1 98.62 36 GLY B O 1
ATOM 1302 N N . VAL B 1 37 ? -8.586 2.982 10.383 1 98.69 37 VAL B N 1
ATOM 1303 C CA . VAL B 1 37 ? -8.891 3.268 11.781 1 98.69 37 VAL B CA 1
ATOM 1304 C C . VAL B 1 37 ? -9.391 2 12.469 1 98.69 37 VAL B C 1
ATOM 1306 O O . VAL B 1 37 ? -10.273 1.311 11.945 1 98.69 37 VAL B O 1
ATOM 1309 N N . GLY B 1 38 ? -8.836 1.729 13.625 1 98.12 38 GLY B N 1
ATOM 1310 C CA . GLY B 1 38 ? -9.188 0.525 14.359 1 98.12 38 GLY B CA 1
ATOM 1311 C C . GLY B 1 38 ? -10.258 0.758 15.406 1 98.12 38 GLY B C 1
ATOM 1312 O O . GLY B 1 38 ? -10.367 1.853 15.961 1 98.12 38 GLY B O 1
ATOM 1313 N N . ALA B 1 39 ? -10.969 -0.289 15.773 1 96.88 39 ALA B N 1
ATOM 1314 C CA . ALA B 1 39 ? -12.023 -0.236 16.781 1 96.88 39 ALA B CA 1
ATOM 1315 C C . ALA B 1 39 ? -11.438 -0.06 18.188 1 96.88 39 ALA B C 1
ATOM 1317 O O . ALA B 1 39 ? -12.086 0.508 19.062 1 96.88 39 ALA B O 1
ATOM 1318 N N . ALA B 1 40 ? -10.242 -0.44 18.391 1 96.56 40 ALA B N 1
ATOM 1319 C CA . ALA B 1 40 ? -9.625 -0.417 19.719 1 96.56 40 ALA B CA 1
ATOM 1320 C C . ALA B 1 40 ? -8.508 0.617 19.781 1 96.56 40 ALA B C 1
ATOM 1322 O O . ALA B 1 40 ? -7.656 0.568 20.672 1 96.56 40 ALA B O 1
ATOM 1323 N N . ASP B 1 41 ? -8.492 1.455 18.828 1 97.5 41 ASP B N 1
ATOM 1324 C CA . ASP B 1 41 ? -7.445 2.475 18.812 1 97.5 41 ASP B CA 1
ATOM 1325 C C . ASP B 1 41 ? -7.5 3.33 20.078 1 97.5 41 ASP B C 1
ATOM 1327 O O . ASP B 1 41 ? -8.586 3.652 20.578 1 97.5 41 ASP B O 1
ATOM 1331 N N . GLU B 1 42 ? -6.316 3.715 20.531 1 96.06 42 GLU B N 1
ATOM 1332 C CA . GLU B 1 42 ? -6.266 4.715 21.594 1 96.06 42 GLU B CA 1
ATOM 1333 C C . GLU B 1 42 ? -6.793 6.062 21.109 1 96.06 42 GLU B C 1
ATOM 1335 O O . GLU B 1 42 ? -6.668 6.395 19.922 1 96.06 42 GLU B O 1
ATOM 1340 N N . PRO B 1 43 ? -7.34 6.832 22.062 1 94.25 43 PRO B N 1
ATOM 1341 C CA . PRO B 1 43 ? -7.949 8.109 21.672 1 94.25 43 PRO B CA 1
ATOM 1342 C C . PRO B 1 43 ? -6.957 9.047 20.984 1 94.25 43 PRO B C 1
ATOM 1344 O O . PRO B 1 43 ? -7.355 9.883 20.172 1 94.25 43 PRO B O 1
ATOM 1347 N N . ASP B 1 44 ? -5.703 8.898 21.328 1 96.06 44 ASP B N 1
ATOM 1348 C CA . ASP B 1 44 ? -4.734 9.836 20.766 1 96.06 44 ASP B CA 1
ATOM 1349 C C . ASP B 1 44 ? -3.947 9.211 19.625 1 96.06 44 ASP B C 1
ATOM 1351 O O . ASP B 1 44 ? -2.953 9.773 19.156 1 96.06 44 ASP B O 1
ATOM 1355 N N . ALA B 1 45 ? -4.324 8.039 19.125 1 97.56 45 ALA B N 1
ATOM 1356 C CA . ALA B 1 45 ? -3.641 7.363 18.031 1 97.56 45 ALA B CA 1
ATOM 1357 C C . ALA B 1 45 ? -3.555 8.266 16.797 1 97.56 45 ALA B C 1
ATOM 1359 O O . ALA B 1 45 ? -2.557 8.242 16.078 1 97.56 45 ALA B O 1
ATOM 1360 N N . TRP B 1 46 ? -4.605 9.094 16.609 1 98.06 46 TRP B N 1
ATOM 1361 C CA . TRP B 1 46 ? -4.641 9.953 15.43 1 98.06 46 TRP B CA 1
ATOM 1362 C C . TRP B 1 46 ? -3.533 11 15.484 1 98.06 46 TRP B C 1
ATOM 1364 O O . TRP B 1 46 ? -2.99 11.391 14.445 1 98.06 46 TRP B O 1
ATOM 1374 N N . GLU B 1 47 ? -3.195 11.438 16.625 1 98.25 47 GLU B N 1
ATOM 1375 C CA . GLU B 1 47 ? -2.111 12.406 16.766 1 98.25 47 GLU B CA 1
ATOM 1376 C C . GLU B 1 47 ? -0.775 11.797 16.344 1 98.25 47 GLU B C 1
ATOM 1378 O O . GLU B 1 47 ? 0.027 12.461 15.68 1 98.25 47 GLU B O 1
ATOM 1383 N N . THR B 1 48 ? -0.576 10.586 16.859 1 98.12 48 THR B N 1
ATOM 1384 C CA . THR B 1 48 ? 0.637 9.875 16.469 1 98.12 48 THR B CA 1
ATOM 1385 C C . THR B 1 48 ? 0.691 9.68 14.953 1 98.12 48 THR B C 1
ATOM 1387 O O . THR B 1 48 ? 1.749 9.844 14.344 1 98.12 48 THR B O 1
ATOM 1390 N N . MET B 1 49 ? -0.435 9.328 14.344 1 98.62 49 MET B N 1
ATOM 1391 C CA . MET B 1 49 ? -0.489 9.125 12.898 1 98.62 49 MET B CA 1
ATOM 1392 C C . MET B 1 49 ? -0.148 10.414 12.156 1 98.62 49 MET B C 1
ATOM 1394 O O . MET B 1 49 ? 0.605 10.398 11.18 1 98.62 49 MET B O 1
ATOM 1398 N N . VAL B 1 50 ? -0.684 11.539 12.656 1 98.81 50 VAL B N 1
ATOM 1399 C CA . VAL B 1 50 ? -0.37 12.836 12.078 1 98.81 50 VAL B CA 1
ATOM 1400 C C . VAL B 1 50 ? 1.139 13.07 12.117 1 98.81 50 VAL B C 1
ATOM 1402 O O . VAL B 1 50 ? 1.738 13.461 11.109 1 98.81 50 VAL B O 1
ATOM 1405 N N . ARG B 1 51 ? 1.695 12.82 13.258 1 98.62 51 ARG B N 1
ATOM 1406 C CA . ARG B 1 51 ? 3.133 13.016 13.414 1 98.62 51 ARG B CA 1
ATOM 1407 C C . ARG B 1 51 ? 3.914 12.117 12.461 1 98.62 51 ARG B C 1
ATOM 1409 O O . ARG B 1 51 ? 4.875 12.562 11.828 1 98.62 51 ARG B O 1
ATOM 1416 N N . LYS B 1 52 ? 3.574 10.906 12.359 1 98.69 52 LYS B N 1
ATOM 1417 C CA . LYS B 1 52 ? 4.277 9.961 11.492 1 98.69 52 LYS B CA 1
ATOM 1418 C C . LYS B 1 52 ? 4.184 10.383 10.031 1 98.69 52 LYS B C 1
ATOM 1420 O O . LYS B 1 52 ? 5.191 10.406 9.32 1 98.69 52 LYS B O 1
ATOM 1425 N N . ILE B 1 53 ? 2.979 10.734 9.562 1 98.81 53 ILE B N 1
ATOM 1426 C CA . ILE B 1 53 ? 2.805 11.164 8.188 1 98.81 53 ILE B CA 1
ATOM 1427 C C . ILE B 1 53 ? 3.66 12.406 7.922 1 98.81 53 ILE B C 1
ATOM 1429 O O . ILE B 1 53 ? 4.316 12.5 6.883 1 98.81 53 ILE B O 1
ATOM 1433 N N . ALA B 1 54 ? 3.721 13.297 8.828 1 98.81 54 ALA B N 1
ATOM 1434 C CA . ALA B 1 54 ? 4.355 14.602 8.648 1 98.81 54 ALA B CA 1
ATOM 1435 C C . ALA B 1 54 ? 5.875 14.484 8.742 1 98.81 54 ALA B C 1
ATOM 1437 O O . ALA B 1 54 ? 6.602 15.195 8.047 1 98.81 54 ALA B O 1
ATOM 1438 N N . GLU B 1 55 ? 6.344 13.523 9.633 1 98.69 55 GLU B N 1
ATOM 1439 C CA . GLU B 1 55 ? 7.719 13.695 10.086 1 98.69 55 GLU B CA 1
ATOM 1440 C C . GLU B 1 55 ? 8.602 12.539 9.641 1 98.69 55 GLU B C 1
ATOM 1442 O O . GLU B 1 55 ? 9.828 12.633 9.664 1 98.69 55 GLU B O 1
ATOM 1447 N N . LEU B 1 56 ? 8.016 11.367 9.344 1 98.56 56 LEU B N 1
ATOM 1448 C CA . LEU B 1 56 ? 8.867 10.281 8.875 1 98.56 56 LEU B CA 1
ATOM 1449 C C . LEU B 1 56 ? 9.695 10.719 7.668 1 98.56 56 LEU B C 1
ATOM 1451 O O . LEU B 1 56 ? 9.172 11.359 6.754 1 98.56 56 LEU B O 1
ATOM 1455 N N . ARG B 1 57 ? 10.969 10.398 7.656 1 98.38 57 ARG B N 1
ATOM 1456 C CA . ARG B 1 57 ? 11.891 10.781 6.594 1 98.38 57 ARG B CA 1
ATOM 1457 C C . ARG B 1 57 ? 11.914 9.734 5.484 1 98.38 57 ARG B C 1
ATOM 1459 O O . ARG B 1 57 ? 12.914 9.039 5.297 1 98.38 57 ARG B O 1
ATOM 1466 N N . ILE B 1 58 ? 10.844 9.758 4.734 1 97.75 58 ILE B N 1
ATOM 1467 C CA . ILE B 1 58 ? 10.672 8.672 3.777 1 97.75 58 ILE B CA 1
ATOM 1468 C C . ILE B 1 58 ? 10.555 9.25 2.365 1 97.75 58 ILE B C 1
ATOM 1470 O O . ILE B 1 58 ? 10.289 8.516 1.411 1 97.75 58 ILE B O 1
ATOM 1474 N N . LEU B 1 59 ? 10.75 10.555 2.172 1 97.69 59 LEU B N 1
ATOM 1475 C CA . LEU B 1 59 ? 10.852 11.148 0.844 1 97.69 59 LEU B CA 1
ATOM 1476 C C . LEU B 1 59 ? 12.305 11.172 0.371 1 97.69 59 LEU B C 1
ATOM 1478 O O . LEU B 1 59 ? 13.18 10.609 1.025 1 97.69 59 LEU B O 1
ATOM 1482 N N . ASP B 1 60 ? 12.508 11.633 -0.855 1 94.88 60 ASP B N 1
ATOM 1483 C CA . ASP B 1 60 ? 13.844 11.656 -1.44 1 94.88 60 ASP B CA 1
ATOM 1484 C C . ASP B 1 60 ? 14.836 12.344 -0.505 1 94.88 60 ASP B C 1
ATOM 1486 O O . ASP B 1 60 ? 14.516 13.344 0.13 1 94.88 60 ASP B O 1
ATOM 1490 N N . ASN B 1 61 ? 16.047 11.82 -0.434 1 94.75 61 ASN B N 1
ATOM 1491 C CA . ASN B 1 61 ? 17.141 12.344 0.374 1 94.75 61 ASN B CA 1
ATOM 1492 C C . ASN B 1 61 ? 16.781 12.359 1.858 1 94.75 61 ASN B C 1
ATOM 1494 O O . ASN B 1 61 ? 17.172 13.281 2.584 1 94.75 61 ASN B O 1
ATOM 1498 N N . GLU B 1 62 ? 15.969 11.414 2.281 1 95.88 62 GLU B N 1
ATOM 1499 C CA . GLU B 1 62 ? 15.594 11.227 3.68 1 95.88 62 GLU B CA 1
ATOM 1500 C C . GLU B 1 62 ? 14.938 12.477 4.25 1 95.88 62 GLU B C 1
ATOM 1502 O O . GLU B 1 62 ? 15.273 12.914 5.352 1 95.88 62 GLU B O 1
ATOM 1507 N N . LYS B 1 63 ? 14.133 13.117 3.461 1 97.75 63 LYS B N 1
ATOM 1508 C CA . LYS B 1 63 ? 13.336 14.258 3.912 1 97.75 63 LYS B CA 1
ATOM 1509 C C . LYS B 1 63 ? 11.914 13.828 4.258 1 97.75 63 LYS B C 1
ATOM 1511 O O . LYS B 1 63 ? 11.43 12.805 3.766 1 97.75 63 LYS B O 1
ATOM 1516 N N . SER B 1 64 ? 11.305 14.609 5.137 1 98.44 64 SER B N 1
ATOM 1517 C CA . SER B 1 64 ? 9.906 14.383 5.508 1 98.44 64 SER B CA 1
ATOM 1518 C C . SER B 1 64 ? 8.977 15.328 4.754 1 98.44 64 SER B C 1
ATOM 1520 O O . SER B 1 64 ? 9.43 16.266 4.09 1 98.44 64 SER B O 1
ATOM 1522 N N . VAL B 1 65 ? 7.746 15.039 4.828 1 98.56 65 VAL B N 1
ATOM 1523 C CA . VAL B 1 65 ? 6.719 15.914 4.277 1 98.56 65 VAL B CA 1
ATOM 1524 C C . VAL B 1 65 ? 6.906 17.328 4.816 1 98.56 65 VAL B C 1
ATOM 1526 O O . VAL B 1 65 ? 6.906 18.297 4.051 1 98.56 65 VAL B O 1
ATOM 1529 N N . SER B 1 66 ? 7.086 17.438 6.105 1 98.31 66 SER B N 1
ATOM 1530 C CA . SER B 1 66 ? 7.234 18.75 6.75 1 98.31 66 SER B CA 1
ATOM 1531 C C . SER B 1 66 ? 8.5 19.453 6.289 1 98.31 66 SER B C 1
ATOM 1533 O O . SER B 1 66 ? 8.523 20.672 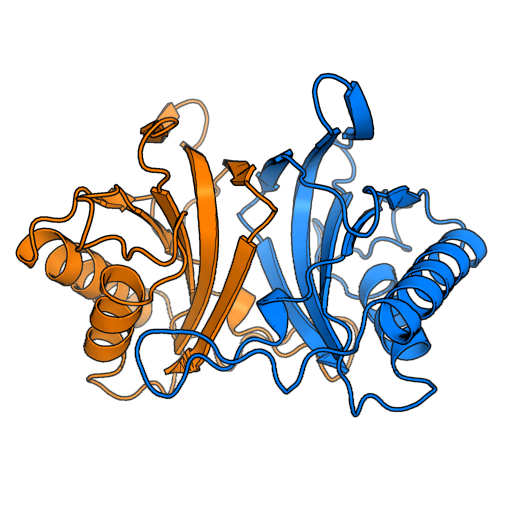6.164 1 98.31 66 SER B O 1
ATOM 1535 N N . ASP B 1 67 ? 9.609 18.719 6.105 1 97.75 67 ASP B N 1
ATOM 1536 C CA . ASP B 1 67 ? 10.883 19.297 5.695 1 97.75 67 ASP B CA 1
ATOM 1537 C C . ASP B 1 67 ? 10.75 20.016 4.359 1 97.75 67 ASP B C 1
ATOM 1539 O O . ASP B 1 67 ? 11.383 21.047 4.141 1 97.75 67 ASP B O 1
ATOM 1543 N N . VAL B 1 68 ? 9.938 19.484 3.42 1 97.25 68 VAL B N 1
ATOM 1544 C CA . VAL B 1 68 ? 9.992 20 2.053 1 97.25 68 VAL B CA 1
ATOM 1545 C C . VAL B 1 68 ? 8.641 20.562 1.66 1 97.25 68 VAL B C 1
ATOM 1547 O O . VAL B 1 68 ? 8.461 21.047 0.538 1 97.25 68 VAL B O 1
ATOM 1550 N N . GLY B 1 69 ? 7.688 20.547 2.572 1 96.88 69 GLY B N 1
ATOM 1551 C CA . GLY B 1 69 ? 6.352 21.031 2.27 1 96.88 69 GLY B CA 1
ATOM 1552 C C . GLY B 1 69 ? 5.625 20.188 1.235 1 96.88 69 GLY B C 1
ATOM 1553 O O . GLY B 1 69 ? 4.996 20.734 0.324 1 96.88 69 GLY B O 1
ATOM 1554 N N . ALA B 1 70 ? 5.848 18.875 1.24 1 98.31 70 ALA B N 1
ATOM 1555 C CA . ALA B 1 70 ? 5.223 17.953 0.291 1 98.31 70 ALA B CA 1
ATOM 1556 C C . ALA B 1 70 ? 3.736 17.781 0.585 1 98.31 70 ALA B C 1
ATOM 1558 O O . ALA B 1 70 ? 3.311 17.875 1.739 1 98.31 70 ALA B O 1
ATOM 1559 N N . PRO B 1 71 ? 2.953 17.594 -0.437 1 98.81 71 PRO B N 1
ATOM 1560 C CA . PRO B 1 71 ? 1.521 17.359 -0.232 1 98.81 71 PRO B CA 1
ATOM 1561 C C . PRO B 1 71 ? 1.199 15.922 0.141 1 98.81 71 PRO B C 1
ATOM 1563 O O . PRO B 1 71 ? 2.016 15.023 -0.085 1 98.81 71 PRO B O 1
ATOM 1566 N N . VAL B 1 72 ? 0.049 15.75 0.76 1 98.88 72 VAL B N 1
ATOM 1567 C CA . VAL B 1 72 ? -0.427 14.438 1.171 1 98.88 72 VAL B CA 1
ATOM 1568 C C . VAL B 1 72 ? -1.824 14.188 0.605 1 98.88 72 VAL B C 1
ATOM 1570 O O . VAL B 1 72 ? -2.697 15.055 0.695 1 98.88 72 VAL B O 1
ATOM 1573 N N . LEU B 1 73 ? -2.023 13.148 -0.1 1 98.94 73 LEU B N 1
ATOM 1574 C CA . LEU B 1 73 ? -3.361 12.641 -0.381 1 98.94 73 LEU B CA 1
ATOM 1575 C C . LEU B 1 73 ? -3.777 11.602 0.652 1 98.94 73 LEU B C 1
ATOM 1577 O O . LEU B 1 73 ? -3.18 10.523 0.73 1 98.94 73 LEU B O 1
ATOM 1581 N N . LEU B 1 74 ? -4.754 11.945 1.445 1 98.88 74 LEU B N 1
ATOM 1582 C CA . LEU B 1 74 ? -5.219 11.141 2.57 1 98.88 74 LEU B CA 1
ATOM 1583 C C . LEU B 1 74 ? -6.496 10.391 2.207 1 98.88 74 LEU B C 1
ATOM 1585 O O . LEU B 1 74 ? -7.512 11.008 1.874 1 98.88 74 LEU B O 1
ATOM 1589 N N . VAL B 1 75 ? -6.453 9.117 2.252 1 98.69 75 VAL B N 1
ATOM 1590 C CA . VAL B 1 75 ? -7.59 8.281 1.878 1 98.69 75 VAL B CA 1
ATOM 1591 C C . VAL B 1 75 ? -7.875 7.27 2.986 1 98.69 75 VAL B C 1
ATOM 1593 O O . VAL B 1 75 ? -6.973 6.566 3.441 1 98.69 75 VAL B O 1
ATOM 1596 N N . SER B 1 76 ? -9.141 7.172 3.449 1 98.12 76 SER B N 1
ATOM 1597 C CA . SER B 1 76 ? -9.555 6.152 4.406 1 98.12 76 SER B CA 1
ATOM 1598 C C . SER B 1 76 ? -9.516 4.762 3.783 1 98.12 76 SER B C 1
ATOM 1600 O O . SER B 1 76 ? -9.961 4.57 2.652 1 98.12 76 SER B O 1
ATOM 1602 N N . GLN B 1 77 ? -8.938 3.922 4.461 1 97.69 77 GLN B N 1
ATOM 1603 C CA . GLN B 1 77 ? -8.836 2.541 3.996 1 97.69 77 GLN B CA 1
ATOM 1604 C C . GLN B 1 77 ? -9.039 1.559 5.148 1 97.69 77 GLN B C 1
ATOM 1606 O O . GLN B 1 77 ? -8.062 1.032 5.695 1 97.69 77 GLN B O 1
ATOM 1611 N N . PHE B 1 78 ? -10.234 1.146 5.414 1 97.62 78 PHE B N 1
ATOM 1612 C CA . PHE B 1 78 ? -10.547 0.291 6.555 1 97.62 78 PHE B CA 1
ATOM 1613 C C . PHE B 1 78 ? -10.07 -1.135 6.309 1 97.62 78 PHE B C 1
ATOM 1615 O O . PHE B 1 78 ? -9.805 -1.879 7.258 1 97.62 78 PHE B O 1
ATO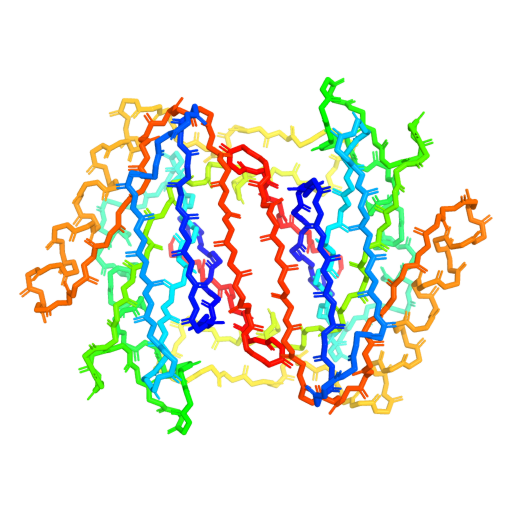M 1622 N N . THR B 1 79 ? -9.836 -1.485 5.016 1 97.94 79 THR B N 1
ATOM 1623 C CA . THR B 1 79 ? -9.445 -2.854 4.699 1 97.94 79 THR B CA 1
ATOM 1624 C C . THR B 1 79 ? -8.055 -3.164 5.25 1 97.94 79 THR B C 1
ATOM 1626 O O . THR B 1 79 ? -7.68 -4.328 5.371 1 97.94 79 THR B O 1
ATOM 1629 N N . LEU B 1 80 ? -7.312 -2.135 5.586 1 98.5 80 LEU B N 1
ATOM 1630 C CA . LEU B 1 80 ? -6.012 -2.355 6.211 1 98.5 80 LEU B CA 1
ATOM 1631 C C . LEU B 1 80 ? -6.168 -3.049 7.559 1 98.5 80 LEU B C 1
ATOM 1633 O O . LEU B 1 80 ? -5.215 -3.641 8.07 1 98.5 80 LEU B O 1
ATOM 1637 N N . MET B 1 81 ? -7.352 -2.971 8.156 1 98.19 81 MET B N 1
ATOM 1638 C CA . MET B 1 81 ? -7.613 -3.58 9.453 1 98.19 81 MET B CA 1
ATOM 1639 C C . MET B 1 81 ? -8.086 -5.023 9.289 1 98.19 81 MET B C 1
ATOM 1641 O O . MET B 1 81 ? -8.375 -5.699 10.281 1 98.19 81 MET B O 1
ATOM 1645 N N . GLY B 1 82 ? -8.141 -5.516 8.062 1 97.62 82 GLY B N 1
ATOM 1646 C CA . GLY B 1 82 ? -8.555 -6.887 7.816 1 97.62 82 GLY B CA 1
ATOM 1647 C C . GLY B 1 82 ? -7.574 -7.914 8.344 1 97.62 82 GLY B C 1
ATOM 1648 O O . GLY B 1 82 ? -6.367 -7.797 8.125 1 97.62 82 GLY B O 1
ATOM 1649 N N . LYS B 1 83 ? -8.133 -8.914 9.055 1 96.69 83 LYS B N 1
ATOM 1650 C CA . LYS B 1 83 ? -7.312 -10.047 9.461 1 96.69 83 LYS B CA 1
ATOM 1651 C C . LYS B 1 83 ? -7.156 -11.055 8.328 1 96.69 83 LYS B C 1
ATOM 1653 O O . LYS B 1 83 ? -8.141 -11.609 7.84 1 96.69 83 LYS B O 1
ATOM 1658 N N . THR B 1 84 ? -5.93 -11.281 7.949 1 96 84 THR B N 1
ATOM 1659 C CA . THR B 1 84 ? -5.699 -12.102 6.766 1 96 84 THR B CA 1
ATOM 1660 C C . THR B 1 84 ? -4.961 -13.391 7.137 1 96 84 THR B C 1
ATOM 1662 O O . THR B 1 84 ? -4.68 -14.219 6.273 1 96 84 THR B O 1
ATOM 1665 N N . ALA B 1 85 ? -4.645 -13.508 8.414 1 93.38 85 ALA B N 1
ATOM 1666 C CA . ALA B 1 85 ? -3.807 -14.633 8.82 1 93.38 85 ALA B CA 1
ATOM 1667 C C . ALA B 1 85 ? -4.555 -15.953 8.672 1 93.38 85 ALA B C 1
ATOM 1669 O O . ALA B 1 85 ? -3.969 -16.969 8.281 1 93.38 85 ALA B O 1
ATOM 1670 N N . ARG B 1 86 ? -5.781 -15.93 8.984 1 92.44 86 ARG B N 1
ATOM 1671 C CA . ARG B 1 86 ? -6.566 -17.156 8.961 1 92.44 86 ARG B CA 1
ATOM 1672 C C . ARG B 1 86 ? -7.629 -17.109 7.871 1 92.44 86 ARG B C 1
ATOM 1674 O O . ARG B 1 86 ? -8.234 -16.062 7.637 1 92.44 86 ARG B O 1
ATOM 1681 N N . GLY B 1 87 ? -7.75 -18.188 7.141 1 92.75 87 GLY B N 1
ATOM 1682 C CA . GLY B 1 87 ? -8.812 -18.297 6.156 1 92.75 87 GLY B CA 1
ATOM 1683 C C . GLY B 1 87 ? -8.531 -17.531 4.879 1 92.75 87 GLY B C 1
ATOM 1684 O O . GLY B 1 87 ? -7.406 -17.062 4.664 1 92.75 87 GLY B O 1
ATOM 1685 N N . ARG B 1 88 ? -9.516 -17.5 3.953 1 96.44 88 ARG B N 1
ATOM 1686 C CA . ARG B 1 88 ? -9.359 -16.875 2.641 1 96.44 88 ARG B CA 1
ATOM 1687 C C . ARG B 1 88 ? -10.109 -15.547 2.568 1 96.44 88 ARG B C 1
ATOM 1689 O O . ARG B 1 88 ? -9.945 -14.789 1.611 1 96.44 88 ARG B O 1
ATOM 1696 N N . ARG B 1 89 ? -10.945 -15.336 3.539 1 96.75 89 ARG B N 1
ATOM 1697 C CA . ARG B 1 89 ? -11.664 -14.062 3.623 1 96.75 89 ARG B CA 1
ATOM 1698 C C . ARG B 1 89 ? -11.141 -13.219 4.777 1 96.75 89 ARG B C 1
ATOM 1700 O O . ARG B 1 89 ? -11.078 -13.68 5.918 1 96.75 89 ARG B O 1
ATOM 1707 N N . PRO B 1 90 ? -10.812 -12 4.492 1 96.88 90 PRO B N 1
ATOM 1708 C CA . PRO B 1 90 ? -10.438 -11.148 5.621 1 96.88 90 PRO B CA 1
ATOM 1709 C C . PRO B 1 90 ? -11.594 -10.914 6.59 1 96.88 90 PRO B C 1
ATOM 1711 O O . PRO B 1 90 ? -12.758 -10.875 6.172 1 96.88 90 PRO B O 1
ATOM 1714 N N . SER B 1 91 ? -11.297 -10.859 7.844 1 96.88 91 SER B N 1
ATOM 1715 C CA . SER B 1 91 ? -12.266 -10.43 8.844 1 96.88 91 SER B CA 1
ATOM 1716 C C . SER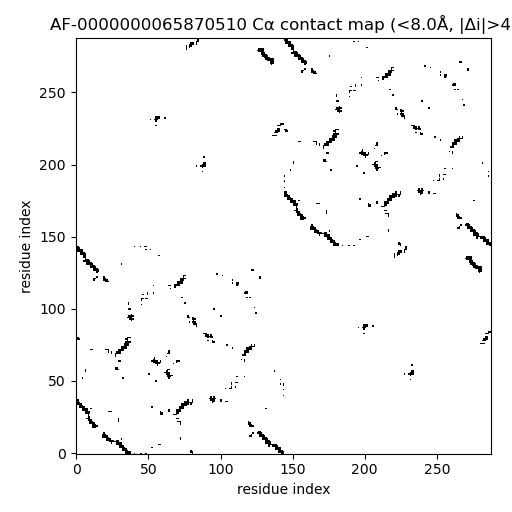 B 1 91 ? -12.086 -8.961 9.195 1 96.88 91 SER B C 1
ATOM 1718 O O . SER B 1 91 ? -10.953 -8.477 9.305 1 96.88 91 SER B O 1
ATOM 1720 N N . TRP B 1 92 ? -13.18 -8.258 9.438 1 96.19 92 TRP B N 1
ATOM 1721 C CA . TRP B 1 92 ? -13.148 -6.805 9.57 1 96.19 92 TRP B CA 1
ATOM 1722 C C . TRP B 1 92 ? -13.438 -6.387 11.008 1 96.19 92 TRP B C 1
ATOM 1724 O O . TRP B 1 92 ? -13.727 -5.215 11.273 1 96.19 92 TRP B O 1
ATOM 1734 N N . SER B 1 93 ? -13.359 -7.27 11.914 1 96.31 93 SER B N 1
ATOM 1735 C CA . SER B 1 93 ? -13.742 -7.027 13.297 1 96.31 93 SER B CA 1
ATOM 1736 C C . SER B 1 93 ? -12.852 -5.973 13.938 1 96.31 93 SER B C 1
ATOM 1738 O O . SER B 1 93 ? -13.266 -5.297 14.883 1 96.31 93 SER B O 1
ATOM 1740 N N . ASP B 1 94 ? -11.688 -5.82 13.461 1 97.38 94 ASP B N 1
ATOM 1741 C CA . ASP B 1 94 ? -10.742 -4.879 14.055 1 97.38 94 ASP B CA 1
ATOM 1742 C C . ASP B 1 94 ? -10.969 -3.467 13.523 1 97.38 94 ASP B C 1
ATOM 1744 O O . ASP B 1 94 ? -10.43 -2.5 14.062 1 97.38 94 ASP B O 1
ATOM 1748 N N . ALA B 1 95 ? -11.75 -3.303 12.484 1 97.88 95 ALA B N 1
ATOM 1749 C CA . ALA B 1 95 ? -11.984 -1.998 11.867 1 97.88 95 ALA B CA 1
ATOM 1750 C C . ALA B 1 95 ? -13.047 -1.213 12.633 1 97.88 95 ALA B C 1
ATOM 1752 O O . ALA B 1 95 ? -14.062 -1.775 13.047 1 97.88 95 ALA B O 1
ATOM 1753 N N . ALA B 1 96 ? -12.812 0.013 12.859 1 98 96 ALA B N 1
ATOM 1754 C CA . ALA B 1 96 ? -13.82 0.88 13.461 1 98 96 ALA B CA 1
ATOM 1755 C C . ALA B 1 96 ? -15.008 1.09 12.523 1 98 96 ALA B C 1
ATOM 1757 O O . ALA B 1 96 ? -14.836 1.142 11.305 1 98 96 ALA B O 1
ATOM 1758 N N . ALA B 1 97 ? -16.203 1.288 13.109 1 97.25 97 ALA B N 1
ATOM 1759 C CA . ALA B 1 97 ? -17.391 1.648 12.32 1 97.25 97 ALA B CA 1
ATOM 1760 C C . ALA B 1 97 ? -17.25 3.047 11.727 1 97.25 97 ALA B C 1
ATOM 1762 O O . ALA B 1 97 ? -16.5 3.881 12.258 1 97.25 97 ALA B O 1
ATOM 1763 N N . GLY B 1 98 ? -18 3.32 10.648 1 96.94 98 GLY B N 1
ATOM 1764 C CA . GLY B 1 98 ? -17.922 4.59 9.945 1 96.94 98 GLY B CA 1
ATOM 1765 C C . GLY B 1 98 ? -18.141 5.789 10.852 1 96.94 98 GLY B C 1
ATOM 1766 O O . GLY B 1 98 ? -17.438 6.801 10.727 1 96.94 98 GLY B O 1
ATOM 1767 N N . GLY B 1 99 ? -19.125 5.605 11.727 1 97.19 99 GLY B N 1
ATOM 1768 C CA . GLY B 1 99 ? -19.438 6.695 12.633 1 97.19 99 GLY B CA 1
ATOM 1769 C C . GLY B 1 99 ? -18.266 7.094 13.516 1 97.19 99 GLY B C 1
ATOM 1770 O O . GLY B 1 99 ? -18.188 8.242 13.953 1 97.19 99 GLY B O 1
ATOM 1771 N N . ILE B 1 100 ? -17.375 6.207 13.781 1 97.12 100 ILE B N 1
ATOM 1772 C CA . ILE B 1 100 ? -16.188 6.457 14.586 1 97.12 100 ILE B CA 1
ATOM 1773 C C . ILE B 1 100 ? -15.016 6.836 13.68 1 97.12 100 ILE B C 1
ATOM 1775 O O . ILE B 1 100 ? -14.289 7.793 13.953 1 97.12 100 ILE B O 1
ATOM 1779 N N . ALA B 1 101 ? -14.883 6.145 12.625 1 98.12 101 ALA B N 1
ATOM 1780 C CA . ALA B 1 101 ? -13.711 6.266 11.75 1 98.12 101 ALA B CA 1
ATOM 1781 C C . ALA B 1 101 ? -13.703 7.605 11.023 1 98.12 101 ALA B C 1
ATOM 1783 O O . ALA B 1 101 ? -12.656 8.227 10.867 1 98.12 101 ALA B O 1
ATOM 1784 N N . GLU B 1 102 ? -14.844 8.062 10.547 1 98 102 GLU B N 1
ATOM 1785 C CA . GLU B 1 102 ? -14.914 9.273 9.734 1 98 102 GLU B CA 1
ATOM 1786 C C . GLU B 1 102 ? -14.43 10.492 10.516 1 98 102 GLU B C 1
ATOM 1788 O O . GLU B 1 102 ? -13.609 11.266 10.023 1 98 102 GLU B O 1
ATOM 1793 N N . PRO B 1 103 ? -14.922 10.68 11.805 1 98.12 103 PRO B N 1
ATOM 1794 C CA . PRO B 1 103 ? -14.391 11.812 12.57 1 98.12 103 PRO B CA 1
ATOM 1795 C C . PRO B 1 103 ? -12.883 11.711 12.805 1 98.12 103 PRO B C 1
ATOM 1797 O O . PRO B 1 103 ? -12.195 12.734 12.852 1 98.12 103 PRO B O 1
ATOM 1800 N N . VAL B 1 104 ? -12.391 10.539 12.992 1 98.5 104 VAL B N 1
ATOM 1801 C CA . VAL B 1 104 ? -10.961 10.344 13.211 1 98.5 104 VAL B CA 1
ATOM 1802 C C . VAL B 1 104 ? -10.188 10.758 11.969 1 98.5 104 VAL B C 1
ATOM 1804 O O . VAL B 1 104 ? -9.164 11.445 12.062 1 98.5 104 VAL B O 1
ATOM 1807 N N . MET B 1 105 ? -10.68 10.406 10.836 1 98.56 105 MET B N 1
ATOM 1808 C CA . MET B 1 105 ? -10.047 10.805 9.586 1 98.56 105 MET B CA 1
ATOM 1809 C C . MET B 1 105 ? -10.031 12.32 9.438 1 98.56 105 MET B C 1
ATOM 1811 O O . MET B 1 105 ? -9.039 12.891 8.977 1 98.56 105 MET B O 1
ATOM 1815 N N . ARG B 1 106 ? -11.07 12.945 9.82 1 98.44 106 ARG B N 1
ATOM 1816 C CA . ARG B 1 106 ? -11.141 14.398 9.773 1 98.44 106 ARG B CA 1
ATOM 1817 C C . ARG B 1 106 ? -10.094 15.023 10.695 1 98.44 106 ARG B C 1
ATOM 1819 O O . ARG B 1 106 ? -9.477 16.031 10.352 1 98.44 106 ARG B O 1
ATOM 1826 N N . ARG B 1 107 ? -9.969 14.438 11.844 1 98.56 107 ARG B N 1
ATOM 1827 C CA . ARG B 1 107 ? -8.977 14.93 12.789 1 98.56 107 ARG B CA 1
ATOM 1828 C C . ARG B 1 107 ? -7.57 14.812 12.211 1 98.56 107 ARG B C 1
ATOM 1830 O O . ARG B 1 107 ? -6.746 15.719 12.375 1 98.56 107 ARG B O 1
ATOM 1837 N N . ILE B 1 108 ? -7.312 13.719 11.57 1 98.81 108 ILE B N 1
ATOM 1838 C CA . ILE B 1 108 ? -6 13.523 10.977 1 98.81 108 ILE B CA 1
ATOM 1839 C C . ILE B 1 108 ? -5.758 14.586 9.906 1 98.81 108 ILE B C 1
ATOM 1841 O O . ILE B 1 108 ? -4.703 15.219 9.875 1 98.81 108 ILE B O 1
ATOM 1845 N N . ALA B 1 109 ? -6.738 14.797 9.047 1 98.88 109 ALA B N 1
ATOM 1846 C CA . ALA B 1 109 ? -6.621 15.812 8 1 98.88 109 ALA B CA 1
ATOM 1847 C C . ALA B 1 109 ? -6.383 17.188 8.602 1 98.88 109 ALA B C 1
ATOM 1849 O O . ALA B 1 109 ? -5.492 17.922 8.156 1 98.88 109 ALA B O 1
ATOM 1850 N N . THR B 1 110 ? -7.168 17.547 9.562 1 98.81 110 THR B N 1
ATOM 1851 C CA . THR B 1 110 ? -7.047 18.844 10.227 1 98.81 110 THR B CA 1
ATOM 1852 C C . THR B 1 110 ? -5.68 18.984 10.883 1 98.81 110 THR B C 1
ATOM 1854 O O . THR B 1 110 ? -5.039 20.031 10.773 1 98.81 110 THR B O 1
ATOM 1857 N N . GLY B 1 111 ? -5.277 17.906 11.586 1 98.81 111 GLY B N 1
ATOM 1858 C CA . GLY B 1 111 ? -3.969 17.922 12.227 1 98.81 111 GLY B CA 1
ATOM 1859 C C . GLY B 1 111 ? -2.834 18.156 11.25 1 98.81 111 GLY B C 1
ATOM 1860 O O . GLY B 1 111 ? -1.894 18.891 11.547 1 98.81 111 GLY B O 1
ATOM 1861 N N . LEU B 1 112 ? -2.885 17.547 10.125 1 98.88 112 LEU B N 1
ATOM 1862 C CA . LEU B 1 112 ? -1.873 17.75 9.094 1 98.88 112 LEU B CA 1
ATOM 1863 C C . LEU B 1 112 ? -1.917 19.188 8.57 1 98.88 112 LEU B C 1
ATOM 1865 O O . LEU B 1 112 ? -0.875 19.828 8.414 1 98.88 112 LEU B O 1
ATOM 1869 N N . ARG B 1 113 ? -3.127 19.703 8.289 1 98.81 113 ARG B N 1
ATOM 1870 C CA . ARG B 1 113 ? -3.285 21.062 7.777 1 98.81 113 ARG B CA 1
ATOM 1871 C C . ARG B 1 113 ? -2.779 22.094 8.789 1 98.81 113 ARG B C 1
ATOM 1873 O O . ARG B 1 113 ? -2.207 23.109 8.406 1 98.81 113 ARG B O 1
ATOM 1880 N N . GLU B 1 114 ? -3.014 21.828 10.023 1 98.56 114 GLU B N 1
ATOM 1881 C CA . GLU B 1 114 ? -2.559 22.734 11.07 1 98.56 114 GLU B CA 1
ATOM 1882 C C . GLU B 1 114 ? -1.036 22.812 11.109 1 98.56 114 GLU B C 1
ATOM 1884 O O . GLU B 1 114 ? -0.474 23.781 11.617 1 98.56 114 GLU B O 1
ATOM 1889 N N . ARG B 1 115 ? -0.408 21.844 10.594 1 98.25 115 ARG B N 1
ATOM 1890 C CA . ARG B 1 115 ? 1.049 21.844 10.508 1 98.25 115 ARG B CA 1
ATOM 1891 C C . ARG B 1 115 ? 1.527 22.531 9.234 1 98.25 115 ARG B C 1
ATOM 1893 O O . ARG B 1 115 ? 2.729 22.562 8.953 1 98.25 115 ARG B O 1
ATOM 1900 N N . GLY B 1 116 ? 0.6 23.031 8.445 1 98.38 116 GLY B N 1
ATOM 1901 C CA . GLY B 1 116 ? 0.933 23.734 7.215 1 98.38 116 GLY B CA 1
ATOM 1902 C C . GLY B 1 116 ? 1.032 22.812 6.012 1 98.38 116 GLY B C 1
ATOM 1903 O O . GLY B 1 116 ? 1.511 23.219 4.949 1 98.38 116 GLY B O 1
ATOM 1904 N N . ILE B 1 117 ? 0.616 21.609 6.113 1 98.56 117 ILE B N 1
ATOM 1905 C CA . ILE B 1 117 ? 0.73 20.625 5.043 1 98.56 117 ILE B CA 1
ATOM 1906 C C . ILE B 1 117 ? -0.489 20.719 4.125 1 98.56 117 ILE B C 1
ATOM 1908 O O . ILE B 1 117 ? -1.622 20.812 4.602 1 98.56 117 ILE B O 1
ATOM 1912 N N . HIS B 1 118 ? -0.263 20.766 2.793 1 98.69 118 HIS B N 1
ATOM 1913 C CA . HIS B 1 118 ? -1.347 20.641 1.824 1 98.69 118 HIS B CA 1
ATOM 1914 C C . HIS B 1 118 ? -1.916 19.234 1.806 1 98.69 118 HIS B C 1
ATOM 1916 O O . HIS B 1 118 ? -1.201 18.266 1.505 1 98.69 118 HIS B O 1
ATOM 1922 N N . VAL B 1 119 ? -3.215 19.141 2.133 1 98.88 119 VAL B N 1
ATOM 1923 C CA . VAL B 1 119 ? -3.844 17.828 2.232 1 98.88 119 VAL B CA 1
ATOM 1924 C C . VAL B 1 119 ? -5.02 17.734 1.262 1 98.88 119 VAL B C 1
ATOM 1926 O O . VAL B 1 119 ? -5.898 18.609 1.266 1 98.88 119 VAL B O 1
ATOM 1929 N N . GLU B 1 120 ? -4.965 16.844 0.367 1 98.81 120 GLU B N 1
ATOM 1930 C CA . GLU B 1 120 ? -6.121 16.406 -0.408 1 98.81 120 GLU B CA 1
ATOM 1931 C C . GLU B 1 120 ? -6.715 15.117 0.164 1 98.81 120 GLU B C 1
ATOM 1933 O O . GLU B 1 120 ? -6.016 14.344 0.821 1 98.81 120 GLU B O 1
ATOM 1938 N N . GLU B 1 121 ? -7.996 14.938 -0.051 1 98.5 121 GLU B N 1
ATOM 1939 C CA . GLU B 1 121 ? -8.688 13.812 0.565 1 98.5 121 GLU B CA 1
ATOM 1940 C C . GLU B 1 121 ? -9.555 13.07 -0.449 1 98.5 121 GLU B C 1
ATOM 1942 O O . GLU B 1 121 ? -9.875 13.617 -1.51 1 98.5 121 GLU B O 1
ATOM 1947 N N . GLY B 1 122 ? -9.789 11.852 -0.192 1 96.62 122 GLY B N 1
ATOM 1948 C CA . GLY B 1 122 ? -10.891 11.172 -0.866 1 96.62 122 GLY B CA 1
ATOM 1949 C C . GLY B 1 122 ? -12.25 11.523 -0.296 1 96.62 122 GLY B C 1
ATOM 1950 O O . GLY B 1 122 ? -12.453 12.633 0.196 1 96.62 122 GLY B O 1
ATOM 1951 N N . ARG B 1 123 ? -13.18 10.641 -0.58 1 95.69 123 ARG B N 1
ATOM 1952 C CA . ARG B 1 123 ? -14.523 10.766 -0.014 1 95.69 123 ARG B CA 1
ATOM 1953 C C . ARG B 1 123 ? -14.859 9.57 0.864 1 95.69 123 ARG B C 1
ATOM 1955 O O . ARG B 1 123 ? -15.016 8.453 0.365 1 95.69 123 ARG B O 1
ATOM 1962 N N . PHE B 1 124 ? -15.086 9.844 2.186 1 96 124 PHE B N 1
ATOM 1963 C CA . PHE B 1 124 ? -15.312 8.781 3.152 1 96 124 PHE B CA 1
ATOM 1964 C C . PHE B 1 124 ? -16.547 7.969 2.783 1 96 124 PHE B C 1
ATOM 1966 O O . PHE B 1 124 ? -17.625 8.539 2.529 1 96 124 PHE B O 1
ATOM 1973 N N . GLY B 1 125 ? -16.281 6.66 2.676 1 91.88 125 GLY B N 1
ATOM 1974 C CA . GLY B 1 125 ? -17.406 5.762 2.469 1 91.88 125 GLY B CA 1
ATOM 1975 C C . GLY B 1 125 ? -17.781 5.598 1.008 1 91.88 125 GLY B C 1
ATOM 1976 O O . GLY B 1 125 ? -18.609 4.758 0.665 1 91.88 125 GLY B O 1
ATOM 1977 N N . ALA B 1 126 ? -17.172 6.316 0.107 1 93.69 126 ALA B N 1
ATOM 1978 C CA . ALA B 1 126 ? -17.5 6.258 -1.314 1 93.69 126 ALA B CA 1
ATOM 1979 C C . ALA B 1 126 ? -16.641 5.223 -2.037 1 93.69 126 ALA B C 1
ATOM 1981 O O . ALA B 1 126 ? -15.531 4.93 -1.609 1 93.69 126 ALA B O 1
ATOM 1982 N N . MET B 1 127 ? -17.234 4.664 -3.143 1 94.56 127 MET B N 1
ATOM 1983 C CA . MET B 1 127 ? -16.406 3.908 -4.074 1 94.56 127 MET B CA 1
ATOM 1984 C C . MET B 1 127 ? -15.453 4.828 -4.828 1 94.56 127 MET B C 1
ATOM 1986 O O . MET B 1 127 ? -15.891 5.773 -5.488 1 94.56 127 MET B O 1
ATOM 1990 N N . MET B 1 128 ? -14.164 4.527 -4.727 1 97.31 128 MET B N 1
ATOM 1991 C CA . MET B 1 128 ? -13.141 5.422 -5.262 1 97.31 128 MET B CA 1
ATOM 1992 C C . MET B 1 128 ? -12.156 4.66 -6.145 1 97.31 128 MET B C 1
ATOM 1994 O O . MET B 1 128 ? -11.859 3.496 -5.883 1 97.31 128 MET B O 1
ATOM 1998 N N . LYS B 1 129 ? -11.742 5.32 -7.172 1 98.06 129 LYS B N 1
ATOM 1999 C CA . LYS B 1 129 ? -10.531 4.934 -7.895 1 98.06 129 LYS B CA 1
ATOM 2000 C C . LYS B 1 129 ? -9.344 5.793 -7.477 1 98.06 129 LYS B C 1
ATOM 2002 O O . LYS B 1 129 ? -9.391 7.023 -7.574 1 98.06 129 LYS B O 1
ATOM 2007 N N . VAL B 1 130 ? -8.336 5.176 -6.957 1 98.69 130 VAL B N 1
ATOM 2008 C CA . VAL B 1 130 ? -7.137 5.898 -6.543 1 98.69 130 VAL B CA 1
ATOM 2009 C C . VAL B 1 130 ? -5.996 5.613 -7.512 1 98.69 130 VAL B C 1
ATOM 2011 O O . VAL B 1 130 ? -5.473 4.496 -7.559 1 98.69 130 VAL B O 1
ATOM 2014 N N . ALA B 1 131 ? -5.633 6.578 -8.281 1 98.75 131 ALA B N 1
ATOM 2015 C CA . ALA B 1 131 ? -4.504 6.469 -9.203 1 98.75 131 ALA B CA 1
ATOM 2016 C C . ALA B 1 131 ? -3.242 7.07 -8.594 1 98.75 131 ALA B C 1
ATOM 2018 O O . ALA B 1 131 ? -3.303 8.102 -7.914 1 98.75 131 ALA B O 1
ATOM 2019 N N . SER B 1 132 ? -2.15 6.414 -8.789 1 98.62 132 SER B N 1
ATOM 2020 C CA . SER B 1 132 ? -0.906 6.984 -8.281 1 98.62 132 SER B CA 1
ATOM 2021 C C . SER B 1 132 ? 0.294 6.492 -9.086 1 98.62 132 SER B C 1
ATOM 2023 O O . SER B 1 132 ? 0.199 5.5 -9.805 1 98.62 132 SER B O 1
ATOM 2025 N N . VAL B 1 133 ? 1.313 7.254 -9.07 1 98.5 133 VAL B N 1
ATOM 2026 C CA . VAL B 1 133 ? 2.635 6.84 -9.523 1 98.5 133 VAL B CA 1
ATOM 2027 C C . VAL B 1 133 ? 3.602 6.801 -8.344 1 98.5 133 VAL B C 1
ATOM 2029 O O . VAL B 1 133 ? 4.043 7.848 -7.859 1 98.5 133 VAL B O 1
ATOM 2032 N N . ASN B 1 134 ? 3.92 5.598 -7.914 1 97.62 134 ASN B N 1
ATOM 2033 C CA . ASN B 1 134 ? 4.812 5.363 -6.785 1 97.62 134 ASN B CA 1
ATOM 2034 C C . ASN B 1 134 ? 6.277 5.383 -7.215 1 97.62 134 ASN B C 1
ATOM 2036 O O . ASN B 1 134 ? 6.684 4.609 -8.086 1 97.62 134 ASN B O 1
ATOM 2040 N N . GLU B 1 135 ? 7.055 6.184 -6.582 1 94.88 135 GLU B N 1
ATOM 2041 C CA . GLU B 1 135 ? 8.469 6.344 -6.918 1 94.88 135 GLU B CA 1
ATOM 2042 C C . GLU B 1 135 ? 9.344 5.43 -6.074 1 94.88 135 GLU B C 1
ATOM 2044 O O . GLU B 1 135 ? 9.25 5.43 -4.844 1 94.88 135 GLU B O 1
ATOM 2049 N N . GLY B 1 136 ? 10.203 4.652 -6.801 1 89.06 136 GLY B N 1
ATOM 2050 C CA . GLY B 1 136 ? 11.062 3.725 -6.09 1 89.06 136 GLY B CA 1
ATOM 2051 C C . GLY B 1 136 ? 10.844 2.277 -6.492 1 89.06 136 GLY B C 1
ATOM 2052 O O . GLY B 1 136 ? 11.648 1.7 -7.219 1 89.06 136 GLY B O 1
ATOM 2053 N N . PRO B 1 137 ? 9.672 1.757 -6.109 1 95.12 137 PRO B N 1
ATOM 2054 C CA . PRO B 1 137 ? 8.688 2.314 -5.172 1 95.12 137 PRO B CA 1
ATOM 2055 C C . PRO B 1 137 ? 9.195 2.338 -3.732 1 95.12 137 PRO B C 1
ATOM 2057 O O . PRO B 1 137 ? 10.172 1.661 -3.406 1 95.12 137 PRO B O 1
ATOM 2060 N N . PHE B 1 138 ? 8.664 3.242 -2.914 1 97.69 138 PHE B N 1
ATOM 2061 C CA . PHE B 1 138 ? 8.953 3.404 -1.495 1 97.69 138 PHE B CA 1
ATOM 2062 C C . PHE B 1 138 ? 7.668 3.426 -0.679 1 97.69 138 PHE B C 1
ATOM 2064 O O . PHE B 1 138 ? 6.93 4.414 -0.699 1 97.69 138 PHE B O 1
ATOM 2071 N N . THR B 1 139 ? 7.344 2.379 0.011 1 98.56 139 THR B N 1
ATOM 2072 C CA . THR B 1 139 ? 6.145 2.205 0.822 1 98.56 139 THR B CA 1
ATOM 2073 C C . THR B 1 139 ? 6.504 1.714 2.221 1 98.56 139 THR B C 1
ATOM 2075 O O . THR B 1 139 ? 7.238 0.735 2.371 1 98.56 139 THR B O 1
ATOM 2078 N N . VAL B 1 140 ? 6.039 2.363 3.24 1 98.69 140 VAL B N 1
ATOM 2079 C CA . VAL B 1 140 ? 6.258 1.884 4.602 1 98.69 140 VAL B CA 1
ATOM 2080 C C . VAL B 1 140 ? 4.91 1.631 5.281 1 98.69 140 VAL B C 1
ATOM 2082 O O . VAL B 1 140 ? 3.889 2.189 4.875 1 98.69 140 VAL B O 1
ATOM 2085 N N . LEU B 1 141 ? 4.969 0.768 6.23 1 98.69 141 LEU B N 1
ATOM 2086 C CA . LEU B 1 141 ? 3.826 0.465 7.082 1 98.69 141 LEU B CA 1
ATOM 2087 C C . LEU B 1 141 ? 3.961 1.155 8.438 1 98.69 141 LEU B C 1
ATOM 2089 O O . LEU B 1 141 ? 5.043 1.162 9.031 1 98.69 141 LEU B O 1
ATOM 2093 N N . VAL B 1 142 ? 2.904 1.775 8.836 1 98.38 142 VAL B N 1
ATOM 2094 C CA . VAL B 1 142 ? 2.869 2.443 10.133 1 98.38 142 VAL B CA 1
ATOM 2095 C C . VAL B 1 142 ? 1.738 1.866 10.977 1 98.38 142 VAL B C 1
ATOM 2097 O O . VAL B 1 142 ? 0.643 1.611 10.477 1 98.38 142 VAL B O 1
ATOM 2100 N N . GLU B 1 143 ? 2.006 1.629 12.203 1 95.94 143 GLU B N 1
ATOM 2101 C CA . GLU B 1 143 ? 0.998 1.192 13.164 1 95.94 143 GLU B CA 1
ATOM 2102 C C . GLU B 1 143 ? 1.065 2.016 14.445 1 95.94 143 GLU B C 1
ATOM 2104 O O . GLU B 1 143 ? 2.154 2.324 14.93 1 95.94 143 GLU B O 1
ATOM 2109 N N . CYS B 1 144 ? -0.066 2.49 14.82 1 92.56 144 CYS B N 1
ATOM 2110 C CA . CYS B 1 144 ? -0.154 3.281 16.047 1 92.56 144 CYS B CA 1
ATOM 2111 C C . CYS B 1 144 ? -1.296 2.793 16.922 1 92.56 144 CYS B C 1
ATOM 2113 O O . CYS B 1 144 ? -2.283 2.248 16.422 1 92.56 144 CYS B O 1
#

Nearest PDB structures (foldseek):
  2dbo-assembly1_A-2  TM=9.334E-01  e=1.037E-16  Aquifex aeolicus VF5
  1j7g-assembly1_A-2  TM=9.362E-01  e=3.314E-15  Haemophilus influenzae Rd KW20
  1jke-assembly1_A  TM=9.280E-01  e=5.842E-15  Escherichia coli
  3lmu-assembly3_F  TM=9.264E-01  e=1.601E-14  Plasmodium falciparum 3D7
  4nbj-assembly4_G  TM=9.061E-01  e=5.298E-14  Plasmodium falciparum 3D7

Solvent-accessible surface area (backbone atoms only — not comparable to full-atom values): 14253 Å² total; per-residue (Å²): 51,39,32,44,42,29,27,17,34,30,36,35,28,27,46,88,92,38,76,69,22,64,49,80,26,77,85,68,27,28,33,42,34,38,36,13,47,33,58,80,45,58,94,60,33,50,57,55,50,33,48,48,65,36,48,32,27,71,42,76,90,61,30,20,33,66,77,68,64,23,41,34,41,44,32,85,27,52,44,49,36,27,42,50,84,59,77,42,52,62,40,58,81,46,27,34,54,64,88,58,33,53,59,50,51,49,48,30,53,50,52,36,39,75,71,67,35,53,73,32,38,58,60,90,93,48,69,26,39,39,35,36,33,26,45,43,63,42,43,38,49,43,71,79,52,40,32,46,41,28,27,18,35,32,36,34,26,27,45,88,92,39,76,69,21,65,50,81,27,78,86,67,25,27,35,42,34,38,35,12,45,34,58,81,44,58,92,61,34,49,58,54,50,32,47,48,65,36,49,32,26,71,41,74,91,61,29,20,33,65,77,69,64,24,40,33,40,44,32,84,27,51,44,51,37,28,42,52,83,58,76,42,51,62,41,58,81,47,26,35,55,66,87,58,33,53,59,49,52,49,50,32,53,49,52,36,41,73,72,68,35,53,72,31,40,58,59,92,94,49,69,26,38,37,35,36,34,24,45,43,63,42,41,38,50,43,69,82

Secondary structure (DSSP, 8-state):
-EEEEEEEEEEEEEETTEEEEEEE-TTT-EEEEEEE-BTT--TTHHHHHHHHHHH---SGGG--HHHHT--EEEEE-GGGG-B-SSSSS-B-TTBPPHHHHHHHHHHHHHHHHHTT--EEE--TTS-EEEEEEEEEEEEEEEE-/-EEEEEEEEEEEEEETTEEEEEEE-TTT-EEEEEEE-BTT--TTHHHHHHHHHHH---SGGG--HHHHT--EEEEE-GGGG-B-SSSSS-B-TTBPPHHHHHHHHHHHHHHHHHTT--EEE--TTS-EEEEEEEEEEEEEEEE-

Organism: Corynebacterium efficiens (strain DSM 44549 / YS-314 / AJ 12310 / JCM 11189 / NBRC 100395) (NCBI:txid196164)

Radius of gyration: 17.42 Å; Cα contacts (8 Å, |Δi|>4): 776; chains: 2; bounding box: 41×46×42 Å

InterPro domains:
  IPR003732 D-aminoacyl-tRNA deacylase DTD [MF_00518] (1-144)
  IPR003732 D-aminoacyl-tRNA deacylase DTD [PF02580] (2-143)
  IPR003732 D-aminoacyl-tRNA deacylase DTD [PTHR10472] (1-143)
  IPR003732 D-aminoacyl-tRNA deacylase DTD [TIGR00256] (1-143)
  IPR023509 D-aminoacyl-tRNA deacylase-like superfamily [G3DSA:3.50.80.10] (1-144)
  IPR023509 D-aminoacyl-tRNA deacylase-like superfamily [SSF69500] (1-143)

Sequence (288 aa):
MKAVLTRVSSASVTVGDEVVGSIDCPETGGLLALVGVGAADEPDAWETMVRKIAELRILDNEKSVSDVGAPVLLVSQFTLMGKTARGRRPSWSDAAAGGIAEPVMRRIATGLRERGIHVEEGRFGAMMKVASVNEGPFTVLVECMKAVLTRVSSASVTVGDEVVGSIDCPETGGLLALVGVGAADEPDAWETMVRKIAELRILDNEKSVSDVGAPVLLVSQFTLMGKTARGRRPSWSDAAAGGIAEPVMRRIATGLRERGIHVEEGRFGAMMKVASVNEGPFTVLVEC

Foldseek 3Di:
DKKKKWWFQKKFKDFPHDTQWIDHHNPFTEIEIEDFDWQPDDPCVLVVVLCCQAAQQQTPPSGGCLRRLHAYEYEYDNCVCFDPPDDNDTDNNGGHDLVPVVVSSVVSQVSNVVSVHHYIYYDPPGDIDMDTGAPVTTIDMDDD/DKKKKWWFQKKFKDFPHDTQWIDHHNPFTAIEIEDFDWQPDDPCVLVVVLCCQAAQQQTPPSGGCLRRLHAYEYEYDNCVQFDPPDDNDTDNNGGHDLVPVVVSSVVSQVSNVVSVHHYIYYDPPGDIDMDTGAPVGTIDMDDD